Protein AF-K2BU28-F1 (afdb_monomer)

Solvent-accessible surface area (backbone atoms only — not comparable to full-atom values): 11019 Å² total; per-residue (Å²): 134,66,75,64,65,59,55,55,5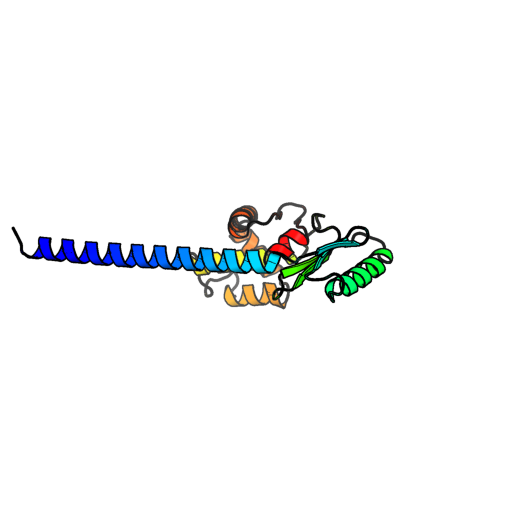3,55,52,56,52,52,52,53,50,52,52,52,49,52,53,50,53,53,50,51,51,52,49,49,53,53,50,54,51,52,61,69,57,73,50,58,45,76,45,76,57,87,79,24,47,34,37,28,72,44,95,83,32,69,60,54,60,50,45,51,52,51,49,64,51,56,76,71,51,91,73,90,78,64,40,53,47,70,43,85,89,75,74,29,34,37,34,26,51,25,82,53,72,40,70,40,78,77,58,56,48,59,58,53,49,52,49,53,51,50,36,36,74,73,63,80,46,55,58,78,37,62,44,84,91,47,92,49,31,35,51,60,42,52,50,37,32,69,78,66,59,36,57,68,57,46,50,51,51,38,61,74,66,29,48,70,52,50,46,52,55,46,29,68,73,67,72,40,67,66,43,71,58,98,63,32,31,33,22,46,37,41,62,49,68,78,106

Sequence (195 aa):
MSKSSILLGSLATIVIIELSLFLYLNTEELKRYKKESSLKNQFKTTENIGRMIVTAKTNDSRNIQVGEIINEYSKKIDGDLSIYYKDLTTDESIILEGDKKYYMASLYKIILTLFLLDEVEKGNITLDAQVGTSSAKLEFALEKIITESNNEYAEILADEYGWKAIERAMKEKLGIEFSFGEDLETSVKNIGTLF

Nearest PDB structures (foldseek):
  3cjm-assembly1_A  TM=9.203E-01  e=4.256E-04  Enterococcus faecalis V583
  6wjm-assembly1_A  TM=8.458E-01  e=1.105E-03  Desulfarculus baarsii DSM 2075
  5e43-assembly1_A  TM=8.333E-01  e=5.207E-03  Streptosporangium roseum DSM 43021
  4eqi-assembly2_B  TM=7.740E-01  e=2.006E-03  Serratia fonticola
  2osc-assembly1_A  TM=2.609E-01  e=3.460E+00  Homo sapiens

Secondary structure (DSSP, 8-state):
--HHHHHHHHHHHHHHHHHHHHHHHHHHHHHHHHHHHHHHGGG-EEEEETTEEEEESSTT-HHHHHHHHHHHHHTT-SS---EEEE-TTT--EEEESTT-EEE-GGGHHHHHHHHHHHHHHTTSS-TTSB-TTSS-BHHHHHHHHHHS--HHHHHHHHHHH-HHHHHHHHHHHH---B--STT-EEEHHHHHTT-

Radius of gyration: 23.86 Å; Cα contacts (8 Å, |Δi|>4): 210; chains: 1; bounding box: 78×47×54 Å

Foldseek 3Di:
DDPVVVVVVVVVVVVVVVVVVVVVVVVVVVVVVVVVVVVLQPQWDWDDDPQKTWTDNDPPDPRVVVLNVVSVVCVVDPDDDWDWDADPVSRIIMTHPQQDKAQCVLVCLVLLLVLVVVCCVVVVDHQQDDQQPDPDGNVVLNCCCPVVVDPVSSVSSCVVCDVVNSQVVSCVVQVADFHPPPRRMHGNNRVNSSD

Structure (mmCIF, N/CA/C/O backbone):
data_AF-K2BU28-F1
#
_entry.id   AF-K2BU28-F1
#
loop_
_atom_site.group_PDB
_atom_site.id
_atom_site.type_symbol
_atom_site.label_atom_id
_atom_site.label_alt_id
_atom_site.label_comp_id
_atom_site.label_asym_id
_atom_site.label_entity_id
_atom_site.label_seq_id
_atom_site.pdbx_PDB_ins_code
_atom_site.Cartn_x
_atom_site.Cartn_y
_atom_site.Cartn_z
_atom_site.occupancy
_atom_site.B_iso_or_equiv
_atom_site.auth_seq_id
_atom_site.auth_comp_id
_atom_site.auth_asym_id
_atom_site.auth_atom_id
_atom_site.pdbx_PDB_model_num
ATOM 1 N N . MET A 1 1 ? -56.024 27.474 -9.834 1.00 52.59 1 MET A N 1
ATOM 2 C CA . MET A 1 1 ? -54.661 26.932 -10.035 1.00 52.59 1 MET A CA 1
ATOM 3 C C . MET A 1 1 ? -53.663 27.971 -9.549 1.00 52.59 1 MET A C 1
ATOM 5 O O . MET A 1 1 ? -53.717 29.106 -10.003 1.00 52.59 1 MET A O 1
ATOM 9 N N . SER A 1 2 ? -52.867 27.622 -8.538 1.00 47.69 2 SER A N 1
ATOM 10 C CA . SER A 1 2 ? -51.963 28.534 -7.819 1.00 47.69 2 SER A CA 1
ATOM 11 C C . SER A 1 2 ? -50.754 28.918 -8.680 1.00 47.69 2 SER A C 1
ATOM 13 O O . SER A 1 2 ? -50.130 28.045 -9.275 1.00 47.69 2 SER A O 1
ATOM 15 N N . LYS A 1 3 ? -50.365 30.202 -8.694 1.00 48.50 3 LYS A N 1
ATOM 16 C CA . LYS A 1 3 ? -49.123 30.685 -9.335 1.00 48.50 3 LYS A CA 1
ATOM 17 C C . LYS A 1 3 ? -47.855 29.975 -8.818 1.00 48.50 3 LYS A C 1
ATOM 19 O O . LYS A 1 3 ? -46.840 30.005 -9.506 1.00 48.50 3 LYS A O 1
ATOM 24 N N . SER A 1 4 ? -47.905 29.302 -7.661 1.00 48.56 4 SER A N 1
ATOM 25 C CA . SER A 1 4 ? -46.750 28.572 -7.120 1.00 48.56 4 SER A CA 1
ATOM 26 C C . SER A 1 4 ? -46.411 27.290 -7.891 1.00 48.56 4 SER A C 1
ATOM 28 O O . SER A 1 4 ? -45.236 26.947 -7.976 1.00 48.56 4 SER A O 1
ATOM 30 N N . SER A 1 5 ? -47.380 26.615 -8.526 1.00 47.16 5 SER A N 1
ATOM 31 C CA . SER A 1 5 ? -47.105 25.374 -9.272 1.00 47.16 5 SER A CA 1
ATOM 32 C C . SER A 1 5 ? -46.390 25.618 -10.607 1.00 47.16 5 SER A C 1
ATOM 34 O O . SER A 1 5 ? -45.711 24.729 -11.108 1.00 47.16 5 SER A O 1
ATOM 36 N N . ILE A 1 6 ? -46.508 26.827 -11.169 1.00 51.84 6 ILE A N 1
ATOM 37 C CA . ILE A 1 6 ? -45.827 27.223 -12.414 1.00 51.84 6 ILE A CA 1
ATOM 38 C C . ILE A 1 6 ? -44.359 27.589 -12.131 1.00 51.84 6 ILE A C 1
ATOM 40 O O . ILE A 1 6 ? -43.476 27.187 -12.883 1.00 51.84 6 ILE A O 1
ATOM 44 N N . LEU A 1 7 ? -44.083 28.271 -11.011 1.00 48.97 7 LEU A N 1
ATOM 45 C CA . LEU A 1 7 ? -42.718 28.633 -10.597 1.00 48.97 7 LEU A CA 1
ATOM 46 C C . LEU A 1 7 ? -41.868 27.416 -10.188 1.00 48.97 7 LEU A C 1
ATOM 48 O O . LEU A 1 7 ? -40.687 27.349 -10.528 1.00 48.97 7 LEU A O 1
ATOM 52 N N . LEU A 1 8 ? -42.469 26.434 -9.508 1.00 49.41 8 LEU A N 1
ATOM 53 C CA . LEU A 1 8 ? -41.801 25.179 -9.138 1.00 49.41 8 LEU A CA 1
ATOM 54 C C . LEU A 1 8 ? -41.416 24.339 -10.367 1.00 49.41 8 LEU A C 1
ATOM 56 O O . LEU A 1 8 ? -40.322 23.779 -10.404 1.00 49.41 8 LEU A O 1
ATOM 60 N N . GLY A 1 9 ? -42.267 24.313 -11.400 1.00 51.88 9 GLY A N 1
ATOM 61 C CA . GLY A 1 9 ? -41.963 23.640 -12.666 1.00 51.88 9 GLY A CA 1
ATOM 62 C C . GLY A 1 9 ? -40.784 24.275 -13.410 1.00 51.88 9 GLY A C 1
ATOM 63 O O . GLY A 1 9 ? -39.911 23.562 -13.907 1.00 51.88 9 GLY A O 1
ATOM 64 N N . SER A 1 10 ? -40.699 25.612 -13.436 1.00 57.28 10 SER A N 1
ATOM 65 C CA . SER A 1 10 ? -39.573 26.310 -14.073 1.00 57.28 10 SER A CA 1
ATOM 66 C C . SER A 1 10 ? -38.248 26.124 -13.329 1.00 57.28 10 SER A C 1
ATOM 68 O O . SER A 1 10 ? -37.221 25.953 -13.978 1.00 57.28 10 SER A O 1
ATOM 70 N N . LEU A 1 11 ? -38.259 26.091 -11.989 1.00 55.50 11 LEU A N 1
ATOM 71 C CA . LEU A 1 11 ? -37.034 25.920 -11.199 1.00 55.50 11 LEU A CA 1
ATOM 72 C C . LEU A 1 11 ? -36.451 24.508 -11.352 1.00 55.50 11 LEU A C 1
ATOM 74 O O . LEU A 1 11 ? -35.255 24.354 -11.578 1.00 55.50 11 LEU A O 1
ATOM 78 N N . ALA A 1 12 ? -37.306 23.481 -11.290 1.00 59.84 12 ALA A N 1
ATOM 79 C CA . ALA A 1 12 ? -36.885 22.093 -11.475 1.00 59.84 12 ALA A CA 1
ATOM 80 C C . ALA A 1 12 ? -36.289 21.857 -12.873 1.00 59.84 12 ALA A C 1
ATOM 82 O O . ALA A 1 12 ? -35.307 21.135 -13.020 1.00 59.84 12 ALA A O 1
ATOM 83 N N . THR A 1 13 ? -36.841 22.518 -13.894 1.00 65.94 13 THR A N 1
ATOM 84 C CA . THR A 1 13 ? -36.337 22.412 -15.270 1.00 65.94 13 THR A CA 1
ATOM 85 C C . THR A 1 13 ? -34.951 23.050 -15.420 1.00 65.94 13 THR A C 1
ATOM 87 O O . THR A 1 13 ? -34.089 22.473 -16.076 1.00 65.94 13 THR A O 1
ATOM 90 N N . ILE A 1 14 ? -34.702 24.197 -14.774 1.00 73.12 14 ILE A N 1
ATOM 91 C CA . ILE A 1 14 ? -33.389 24.868 -14.792 1.00 73.12 14 ILE A CA 1
ATOM 92 C C . ILE A 1 14 ? -32.318 23.987 -14.130 1.00 73.12 14 ILE A C 1
ATOM 94 O O . ILE A 1 14 ? -31.264 23.772 -14.722 1.00 73.12 14 ILE A O 1
ATOM 98 N N . VAL A 1 15 ? -32.618 23.394 -12.969 1.00 69.81 15 VAL A N 1
ATOM 99 C CA . VAL A 1 15 ? -31.678 22.508 -12.254 1.00 69.81 15 VAL A CA 1
ATOM 100 C C . VAL A 1 15 ? -31.329 21.263 -13.078 1.00 69.81 15 VAL A C 1
ATOM 102 O O . VAL A 1 15 ? -30.169 20.860 -13.130 1.00 69.81 15 VAL A O 1
ATOM 105 N N . ILE A 1 16 ? -32.303 20.665 -13.772 1.00 73.25 16 ILE A N 1
ATOM 106 C CA . ILE A 1 16 ? -32.055 19.500 -14.640 1.00 73.25 16 ILE A CA 1
ATOM 107 C C . ILE A 1 16 ? -31.145 19.871 -15.819 1.00 73.25 16 ILE A C 1
ATOM 109 O O . ILE A 1 16 ? -30.272 19.083 -16.188 1.00 73.25 16 ILE A O 1
ATOM 113 N N . ILE A 1 17 ? -31.319 21.060 -16.402 1.00 76.38 17 ILE A N 1
ATOM 114 C CA . ILE A 1 17 ? -30.483 21.538 -17.512 1.00 76.38 17 ILE A CA 1
ATOM 115 C C . ILE A 1 17 ? -29.048 21.778 -17.037 1.00 76.38 17 ILE A C 1
ATOM 117 O O . ILE A 1 17 ? -28.119 21.313 -17.693 1.00 76.38 17 ILE A O 1
ATOM 121 N N . GLU A 1 18 ? -28.855 22.437 -15.891 1.00 72.19 18 GLU A N 1
ATOM 122 C CA . GLU A 1 18 ? -27.520 22.680 -15.330 1.00 72.19 18 GLU A CA 1
ATOM 123 C C . GLU A 1 18 ? -26.799 21.374 -14.983 1.00 72.19 18 GLU A C 1
ATOM 125 O O . GLU A 1 18 ? -25.634 21.205 -15.341 1.00 72.19 18 GLU A O 1
ATOM 130 N N . LEU A 1 19 ? -27.501 20.409 -14.378 1.00 68.38 19 LEU A N 1
ATOM 131 C CA . LEU A 1 19 ? -26.927 19.104 -14.054 1.00 68.38 19 LEU A CA 1
ATOM 132 C C . LEU A 1 19 ? -26.562 18.314 -15.320 1.00 68.38 19 LEU A C 1
ATOM 134 O O . LEU A 1 19 ? -25.496 17.705 -15.389 1.00 68.38 19 LEU A O 1
ATOM 138 N N . SER A 1 20 ? -27.411 18.362 -16.350 1.00 73.94 20 SER A N 1
ATOM 139 C CA . SER A 1 20 ? -27.146 17.710 -17.640 1.00 73.94 20 SER A CA 1
ATOM 140 C C . SER A 1 20 ? -25.949 18.338 -18.354 1.00 73.94 20 SER A C 1
ATOM 142 O O . SER A 1 20 ? -25.127 17.623 -18.924 1.00 73.94 20 SER A O 1
ATOM 144 N N . LEU A 1 21 ? -25.819 19.668 -18.293 1.00 71.25 21 LEU A N 1
ATOM 145 C CA . LEU A 1 21 ? -24.693 20.397 -18.872 1.00 71.25 21 LEU A CA 1
ATOM 146 C C . LEU A 1 21 ? -23.393 20.104 -18.110 1.00 71.25 21 LEU A C 1
ATOM 148 O O . LEU A 1 21 ? -22.367 19.854 -18.737 1.00 71.25 21 LEU A O 1
ATOM 152 N N . PHE A 1 22 ? -23.443 20.063 -16.776 1.00 71.69 22 PHE A N 1
ATOM 153 C CA . PHE A 1 22 ? -22.311 19.695 -15.924 1.00 71.69 22 PHE A CA 1
ATOM 154 C C . PHE A 1 22 ? -21.836 18.263 -16.199 1.00 71.69 22 PHE A C 1
ATOM 156 O O . PHE A 1 22 ? -20.642 18.030 -16.381 1.00 71.69 22 PHE A O 1
ATOM 163 N N . LEU A 1 23 ? -22.756 17.300 -16.300 1.00 65.38 23 LEU A N 1
ATOM 164 C CA . LEU A 1 23 ? -22.422 15.919 -16.659 1.00 65.38 23 LEU A CA 1
ATOM 165 C C . LEU A 1 23 ? -21.833 15.835 -18.075 1.00 65.38 23 LEU A C 1
ATOM 167 O O . LEU A 1 23 ? -20.822 15.167 -18.279 1.00 65.38 23 LEU A O 1
ATOM 171 N N . TYR A 1 24 ? -22.409 16.552 -19.043 1.00 73.19 24 TYR A N 1
ATOM 172 C CA . TYR A 1 24 ? -21.913 16.577 -20.419 1.00 73.19 24 TYR A CA 1
ATOM 173 C C . TYR A 1 24 ? -20.493 17.157 -20.518 1.00 73.19 24 TYR A C 1
ATOM 175 O O . TYR A 1 24 ? -19.617 16.535 -21.124 1.00 73.19 24 TYR A O 1
ATOM 183 N N . LEU A 1 25 ? -20.231 18.298 -19.873 1.00 66.44 25 LEU A N 1
ATOM 184 C CA . LEU A 1 25 ? -18.907 18.931 -19.854 1.00 66.44 25 LEU A CA 1
ATOM 185 C C . LEU A 1 25 ? -17.855 18.019 -19.214 1.00 66.44 25 LEU A C 1
ATOM 187 O O . LEU A 1 25 ? -16.800 17.806 -19.811 1.00 66.44 25 LEU A O 1
ATOM 191 N N . ASN A 1 26 ? -18.182 17.385 -18.083 1.00 67.81 26 ASN A N 1
ATOM 192 C CA . ASN A 1 26 ? -17.290 16.417 -17.443 1.00 67.81 26 ASN A CA 1
ATOM 193 C C . ASN A 1 26 ? -16.997 15.211 -18.351 1.00 67.81 26 ASN A C 1
ATOM 195 O O . ASN A 1 26 ? -15.861 14.742 -18.399 1.00 67.81 26 ASN A O 1
ATOM 199 N N . THR A 1 27 ? -17.978 14.714 -19.119 1.00 74.56 27 THR A N 1
ATOM 200 C CA . THR A 1 27 ? -17.728 13.602 -20.056 1.00 7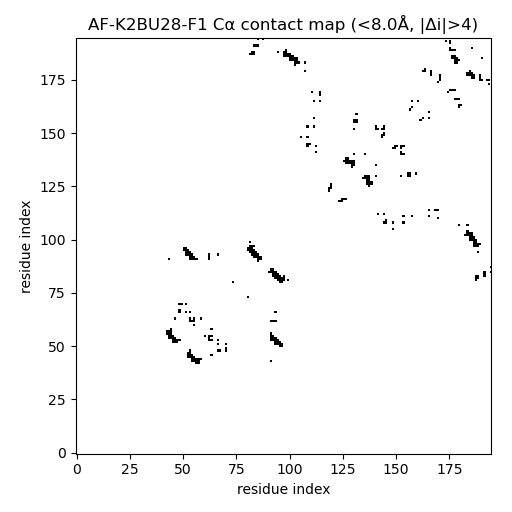4.56 27 THR A CA 1
ATOM 201 C C . THR A 1 27 ? -16.818 13.988 -21.221 1.00 74.56 27 THR A C 1
ATOM 203 O O . THR A 1 27 ? -16.007 13.166 -21.646 1.00 74.56 27 THR A O 1
ATOM 206 N N . GLU A 1 28 ? -16.910 15.216 -21.735 1.00 76.19 28 GLU A N 1
ATOM 207 C CA . GLU A 1 28 ? -16.036 15.694 -22.811 1.00 76.19 28 GLU A CA 1
ATOM 208 C C . GLU A 1 28 ? -14.610 15.969 -22.317 1.00 76.19 28 GLU A C 1
ATOM 210 O O . GLU A 1 28 ? -13.654 15.626 -23.016 1.00 76.19 28 GLU A O 1
ATOM 215 N N . GLU A 1 29 ? -14.437 16.495 -21.101 1.00 66.19 29 GLU A N 1
ATOM 216 C CA . GLU A 1 29 ? -13.114 16.609 -20.471 1.00 66.19 29 GLU A CA 1
ATOM 217 C C . GLU A 1 29 ? -12.482 15.236 -20.225 1.00 66.19 29 GLU A C 1
ATOM 219 O O . GLU A 1 29 ? -11.332 15.015 -20.607 1.00 66.19 29 GLU A O 1
ATOM 224 N N . LEU A 1 30 ? -13.248 14.264 -19.716 1.00 58.12 30 LEU A N 1
ATOM 225 C CA . LEU A 1 30 ? -12.803 12.873 -19.574 1.00 58.12 30 LEU A CA 1
ATOM 226 C C . LEU A 1 30 ? -12.412 12.245 -20.918 1.00 58.12 30 LEU A C 1
ATOM 228 O O . LEU A 1 30 ? -11.410 11.531 -20.999 1.00 58.12 30 LEU A O 1
ATOM 232 N N . LYS A 1 31 ? -13.167 12.506 -21.994 1.00 70.88 31 LYS A N 1
ATOM 233 C CA . LYS A 1 31 ? -12.821 12.033 -23.345 1.00 70.88 31 LYS A CA 1
ATOM 234 C C . LYS A 1 31 ? -11.555 12.701 -23.877 1.00 70.88 31 LYS A C 1
ATOM 236 O O . LYS A 1 31 ? -10.734 12.008 -24.478 1.00 70.88 31 LYS A O 1
ATOM 241 N N . ARG A 1 32 ? -11.371 14.009 -23.663 1.00 69.06 32 ARG A N 1
ATOM 242 C CA . ARG A 1 32 ? -10.143 14.726 -24.051 1.00 69.06 32 ARG A CA 1
ATOM 243 C C . ARG A 1 32 ? -8.936 14.213 -23.282 1.00 69.06 32 ARG A C 1
ATOM 245 O O . ARG A 1 32 ? -7.945 13.878 -23.917 1.00 69.06 32 ARG A O 1
ATOM 252 N N . TYR A 1 33 ? -9.054 14.039 -21.968 1.00 59.09 33 TYR A N 1
ATOM 253 C CA . TYR A 1 33 ? -7.995 13.478 -21.132 1.00 59.09 33 TYR A CA 1
ATOM 254 C C . TYR A 1 33 ? -7.608 12.062 -21.582 1.00 59.09 33 TYR A C 1
ATOM 256 O O . TYR A 1 33 ? -6.430 11.775 -21.796 1.00 59.09 33 TYR A O 1
ATOM 264 N N . LYS A 1 34 ? -8.594 11.189 -21.842 1.00 56.50 34 LYS A N 1
ATOM 265 C CA . LYS A 1 34 ? -8.347 9.839 -22.383 1.00 56.50 34 LYS A CA 1
ATOM 266 C C . LYS A 1 34 ? -7.694 9.869 -23.768 1.00 56.50 34 LYS A C 1
ATOM 268 O O . LYS A 1 34 ? -6.817 9.055 -24.037 1.00 56.50 34 LYS A O 1
ATOM 273 N N . LYS A 1 35 ? -8.087 10.801 -24.640 1.00 61.28 35 LYS A N 1
ATOM 274 C CA . LYS A 1 35 ? -7.522 10.954 -25.991 1.00 61.28 35 LYS A CA 1
ATOM 275 C C . LYS A 1 35 ? -6.098 11.524 -25.972 1.00 61.28 35 LYS A C 1
ATOM 277 O O . LYS A 1 35 ? -5.252 11.060 -26.727 1.00 61.28 35 LYS A O 1
ATOM 282 N N . GLU A 1 36 ? -5.806 12.495 -25.112 1.00 56.19 36 GLU A N 1
ATOM 283 C CA . GLU A 1 36 ? -4.451 13.035 -24.933 1.00 56.19 36 GLU A CA 1
ATOM 284 C C . GLU A 1 36 ? -3.514 12.018 -24.272 1.00 56.19 36 GLU A C 1
ATOM 286 O O . GLU A 1 36 ? -2.366 11.873 -24.695 1.00 56.19 36 GLU A O 1
ATOM 291 N N . SER A 1 37 ? -4.016 11.250 -23.301 1.00 53.41 37 SER A N 1
ATOM 292 C CA . SER A 1 37 ? -3.331 10.079 -22.743 1.00 53.41 37 SER A CA 1
ATOM 293 C C . SER A 1 37 ? -3.040 9.029 -23.826 1.00 53.41 37 SER A C 1
ATOM 295 O O . SER A 1 37 ? -1.902 8.575 -23.953 1.00 53.41 37 SER A O 1
ATOM 297 N N . SER A 1 38 ? -4.017 8.701 -24.684 1.00 48.56 38 SER A N 1
ATOM 298 C CA . SER A 1 38 ? -3.816 7.709 -25.749 1.00 48.56 38 SER A CA 1
ATOM 299 C C . SER A 1 38 ? -2.839 8.178 -26.833 1.00 48.56 38 SER A C 1
ATOM 301 O O . SER A 1 38 ? -2.113 7.356 -27.383 1.00 48.56 38 SER A O 1
ATOM 303 N N . LEU A 1 39 ? -2.791 9.480 -27.137 1.00 50.88 39 LEU A N 1
ATOM 304 C CA . LEU A 1 39 ? -1.839 10.063 -28.093 1.00 50.88 39 LEU A CA 1
ATOM 305 C C . LEU A 1 39 ? -0.412 10.143 -27.523 1.00 50.88 39 LEU A C 1
ATOM 307 O O . LEU A 1 39 ? 0.547 9.919 -28.256 1.00 50.88 39 LEU A O 1
ATOM 311 N N . LYS A 1 40 ? -0.241 10.388 -26.215 1.00 49.53 40 LYS A N 1
ATOM 312 C CA . LYS A 1 40 ? 1.076 10.301 -25.550 1.00 49.53 40 LYS A CA 1
ATOM 313 C C . LYS A 1 40 ? 1.600 8.864 -25.452 1.0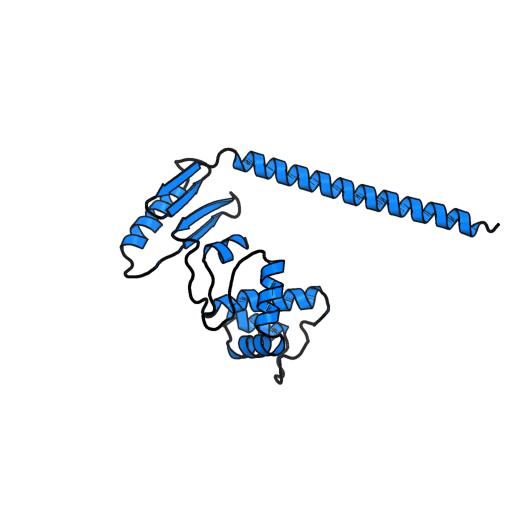0 49.53 40 LYS A C 1
ATOM 315 O O . LYS A 1 40 ? 2.810 8.661 -25.477 1.00 49.53 40 LYS A O 1
ATOM 320 N N . ASN A 1 41 ? 0.706 7.877 -25.399 1.00 50.38 41 ASN A N 1
ATOM 321 C CA . ASN A 1 41 ? 1.050 6.452 -25.393 1.00 50.38 41 ASN A CA 1
ATOM 322 C C . ASN A 1 41 ? 1.415 5.884 -26.778 1.00 50.38 41 ASN A C 1
ATOM 324 O O . ASN A 1 41 ? 1.790 4.719 -26.873 1.00 50.38 41 ASN A O 1
ATOM 328 N N . GLN A 1 42 ? 1.346 6.683 -27.848 1.00 48.66 42 GLN A N 1
ATOM 329 C CA . GLN A 1 42 ? 1.507 6.195 -29.222 1.00 48.66 42 GLN A CA 1
ATOM 330 C C . GLN A 1 42 ? 2.969 5.939 -29.648 1.00 48.66 42 GLN A C 1
ATOM 332 O O . GLN A 1 42 ? 3.198 5.388 -30.720 1.00 48.66 42 GLN A O 1
ATOM 337 N N . PHE A 1 43 ? 3.949 6.280 -28.803 1.00 54.50 43 PHE A N 1
ATOM 338 C CA . PHE A 1 43 ? 5.381 6.060 -29.056 1.00 54.50 43 PHE A CA 1
ATOM 339 C C . PHE A 1 43 ? 6.073 5.303 -27.920 1.00 54.50 43 PHE A C 1
ATOM 341 O O . PHE A 1 43 ? 7.245 5.532 -27.658 1.00 54.50 43 PHE A O 1
ATOM 348 N N . LYS A 1 44 ? 5.365 4.432 -27.198 1.00 60.19 44 LYS A N 1
ATOM 349 C CA . LYS A 1 44 ? 6.022 3.597 -26.192 1.00 60.19 44 LYS A CA 1
ATOM 350 C C . LYS A 1 44 ? 6.632 2.362 -26.849 1.00 60.19 44 LYS A C 1
ATOM 352 O O . LYS A 1 44 ? 5.925 1.590 -27.491 1.00 60.19 44 LYS A O 1
ATOM 357 N N . THR A 1 45 ? 7.936 2.185 -26.699 1.00 70.50 45 THR A N 1
ATOM 358 C CA . THR A 1 45 ? 8.628 0.943 -27.023 1.00 70.50 45 THR A CA 1
ATOM 359 C C . THR A 1 45 ? 8.640 0.049 -25.790 1.00 70.50 45 THR A C 1
ATOM 361 O O . THR A 1 45 ? 8.811 0.512 -24.659 1.00 70.50 45 THR A O 1
ATOM 364 N N . THR A 1 46 ? 8.390 -1.240 -26.006 1.00 77.25 46 THR A N 1
ATOM 365 C CA . THR A 1 46 ? 8.509 -2.262 -24.969 1.00 77.25 46 THR A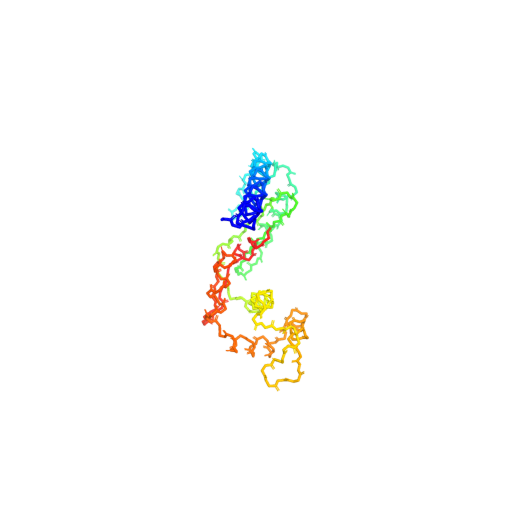 CA 1
ATOM 366 C C . THR A 1 46 ? 9.720 -3.117 -25.283 1.00 77.25 46 THR A C 1
ATOM 368 O O . THR A 1 46 ? 9.770 -3.759 -26.332 1.00 77.25 46 THR A O 1
ATOM 371 N N . GLU A 1 47 ? 10.679 -3.136 -24.369 1.00 76.81 47 GLU A N 1
ATOM 372 C CA . GLU A 1 47 ? 11.886 -3.942 -24.477 1.00 76.81 47 GLU A CA 1
ATOM 373 C C . GLU A 1 47 ? 11.908 -5.014 -23.390 1.00 76.81 47 GLU A C 1
ATOM 375 O O . GLU A 1 47 ? 11.563 -4.765 -22.233 1.00 76.81 47 GLU A O 1
ATOM 380 N N . ASN A 1 48 ? 12.317 -6.223 -23.775 1.00 80.12 48 ASN A N 1
ATOM 381 C CA . ASN A 1 48 ? 12.522 -7.323 -22.842 1.00 80.12 48 ASN A CA 1
ATOM 382 C C . ASN A 1 48 ? 14.014 -7.434 -22.528 1.00 80.12 48 ASN A C 1
ATOM 384 O O . ASN A 1 48 ? 14.804 -7.805 -23.397 1.00 80.12 48 ASN A O 1
ATOM 388 N N . ILE A 1 49 ? 14.393 -7.153 -21.282 1.00 74.81 49 ILE A N 1
ATOM 389 C CA . ILE A 1 49 ? 15.773 -7.268 -20.799 1.00 74.81 49 ILE A CA 1
ATOM 390 C C . ILE A 1 49 ? 15.824 -8.454 -19.830 1.00 74.81 49 ILE A C 1
ATOM 392 O O . ILE A 1 49 ? 15.541 -8.334 -18.639 1.00 74.81 49 ILE A O 1
ATOM 396 N N . GLY A 1 50 ? 16.125 -9.648 -20.345 1.00 79.88 50 GLY A N 1
ATOM 397 C CA . GLY A 1 50 ? 16.071 -10.879 -19.548 1.00 79.88 50 GLY A CA 1
ATOM 398 C C . GLY A 1 50 ? 14.641 -11.214 -19.100 1.00 79.88 50 GLY A C 1
ATOM 399 O O . GLY A 1 50 ? 13.787 -11.484 -19.939 1.00 79.88 50 GLY A O 1
ATOM 400 N N . ARG A 1 51 ? 14.384 -11.208 -17.781 1.00 81.69 51 ARG A N 1
ATOM 401 C CA . ARG A 1 51 ? 13.047 -11.426 -17.174 1.00 81.69 51 ARG A CA 1
ATOM 402 C C . ARG A 1 51 ? 12.243 -10.129 -16.979 1.00 81.69 51 ARG A C 1
ATOM 404 O O . ARG A 1 51 ? 11.193 -10.147 -16.339 1.00 81.69 51 ARG A O 1
ATOM 411 N N . MET A 1 52 ? 12.762 -9.002 -17.457 1.00 85.81 52 MET A N 1
ATOM 412 C CA . MET A 1 52 ? 12.214 -7.672 -17.212 1.00 85.81 52 MET A CA 1
ATOM 413 C C . MET A 1 52 ? 11.506 -7.117 -18.440 1.00 85.81 52 MET A C 1
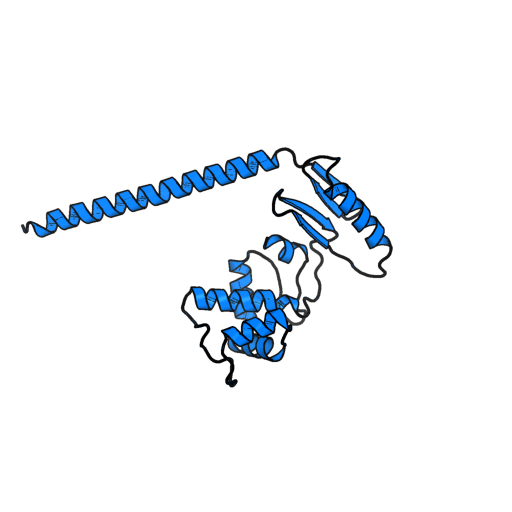ATOM 415 O O . MET A 1 52 ? 11.993 -7.273 -19.557 1.00 85.81 52 MET A O 1
ATOM 419 N N . ILE A 1 53 ? 10.407 -6.407 -18.203 1.00 84.44 53 ILE A N 1
ATOM 420 C CA . ILE A 1 53 ? 9.677 -5.631 -19.201 1.00 84.44 53 ILE A CA 1
ATOM 421 C C . ILE A 1 53 ? 9.947 -4.151 -18.929 1.00 84.44 53 ILE A C 1
ATOM 423 O O . ILE A 1 53 ? 9.596 -3.635 -17.866 1.00 84.44 53 ILE A O 1
ATOM 427 N N . VAL A 1 54 ? 10.553 -3.464 -19.893 1.00 84.56 54 VAL A N 1
ATOM 428 C CA . VAL A 1 54 ? 10.777 -2.016 -19.857 1.00 84.56 54 VAL A CA 1
ATOM 429 C C . VAL A 1 54 ? 9.844 -1.363 -20.863 1.00 84.56 54 VAL A C 1
ATOM 431 O O . VAL A 1 54 ? 9.850 -1.720 -22.035 1.00 84.56 54 VAL A O 1
ATOM 434 N N . THR A 1 55 ? 9.036 -0.410 -20.412 1.00 84.50 55 THR A N 1
ATOM 435 C CA . THR A 1 55 ? 8.212 0.436 -21.279 1.00 84.50 55 THR A CA 1
ATOM 436 C C . THR A 1 55 ? 8.780 1.845 -21.260 1.00 84.50 55 THR A C 1
ATOM 438 O O . THR A 1 55 ? 8.786 2.492 -20.214 1.00 84.50 55 THR A O 1
ATOM 441 N N . ALA A 1 56 ? 9.244 2.319 -22.412 1.00 81.56 56 ALA A N 1
ATOM 442 C CA . ALA A 1 56 ? 9.944 3.588 -22.573 1.00 81.56 56 ALA A CA 1
ATOM 443 C C . ALA A 1 56 ? 9.382 4.387 -23.755 1.00 81.56 56 ALA A C 1
ATOM 445 O O . ALA A 1 56 ? 8.779 3.818 -24.652 1.00 81.56 56 ALA A O 1
ATOM 446 N N . LYS A 1 57 ? 9.576 5.707 -23.796 1.00 78.38 57 LYS A N 1
ATOM 447 C CA . LYS A 1 57 ? 9.192 6.549 -24.948 1.00 78.38 57 LYS A CA 1
ATOM 448 C C . LYS A 1 57 ? 10.120 6.390 -26.153 1.00 78.38 57 LYS A C 1
ATOM 450 O O . LYS A 1 57 ? 9.733 6.695 -27.274 1.00 78.38 57 LYS A O 1
ATOM 455 N N . THR A 1 58 ? 11.369 6.009 -25.921 1.00 73.19 58 THR A N 1
ATOM 456 C CA . THR A 1 58 ? 12.382 5.796 -26.959 1.00 73.19 58 THR A CA 1
ATOM 457 C C . THR A 1 58 ? 13.377 4.738 -26.492 1.00 73.19 58 THR A C 1
ATOM 459 O O . THR A 1 58 ? 13.527 4.518 -25.289 1.00 73.19 58 THR A O 1
ATOM 462 N N . ASN A 1 59 ? 14.108 4.142 -27.438 1.00 65.69 59 ASN A N 1
ATOM 463 C CA . ASN A 1 59 ? 15.135 3.132 -27.151 1.00 65.69 59 ASN A CA 1
ATOM 464 C C . ASN A 1 59 ? 16.393 3.703 -26.459 1.00 65.69 59 ASN A C 1
ATOM 466 O O . ASN A 1 59 ? 17.196 2.954 -25.920 1.00 65.69 59 ASN A O 1
ATOM 470 N N . ASP A 1 60 ? 16.535 5.031 -26.414 1.00 65.44 60 ASP A N 1
ATOM 471 C CA . ASP A 1 60 ? 17.603 5.725 -25.677 1.00 65.44 60 ASP A CA 1
ATOM 472 C C . ASP A 1 60 ? 17.112 6.284 -24.327 1.00 65.44 60 ASP A C 1
ATOM 474 O O . ASP A 1 60 ? 17.778 7.113 -23.701 1.00 65.44 60 ASP A O 1
ATOM 478 N N . SER A 1 61 ? 15.913 5.892 -23.879 1.00 77.38 61 SER A N 1
ATOM 479 C CA . SER A 1 61 ? 15.349 6.382 -22.621 1.00 77.38 61 SER A CA 1
ATOM 480 C C . SER A 1 61 ? 16.234 5.992 -21.438 1.00 77.38 61 SER A C 1
ATOM 482 O O . SER A 1 61 ? 16.744 4.874 -21.342 1.00 77.38 61 SER A O 1
ATOM 484 N N . ARG A 1 62 ? 16.339 6.901 -20.462 1.00 83.44 62 ARG A N 1
ATOM 485 C CA . ARG A 1 62 ? 16.999 6.646 -19.173 1.00 83.44 62 ARG A CA 1
ATOM 486 C C . ARG A 1 62 ? 16.459 5.380 -18.497 1.00 83.44 62 ARG A C 1
ATOM 488 O O . ARG A 1 62 ? 17.203 4.713 -17.787 1.00 83.44 62 ARG A O 1
ATOM 495 N N . ASN A 1 63 ? 15.200 5.021 -18.746 1.00 83.38 63 ASN A N 1
ATOM 496 C CA . ASN A 1 63 ? 14.580 3.831 -18.168 1.00 83.38 63 ASN A CA 1
ATOM 497 C C . ASN A 1 63 ? 15.148 2.520 -18.719 1.00 83.38 63 ASN A C 1
ATOM 499 O O . ASN A 1 63 ? 15.185 1.539 -17.983 1.00 83.38 63 ASN A O 1
ATOM 503 N N . ILE A 1 64 ? 15.659 2.500 -19.953 1.00 84.00 64 ILE A N 1
ATOM 504 C CA . ILE A 1 64 ? 16.358 1.327 -20.498 1.00 84.00 64 ILE A CA 1
ATOM 505 C C . ILE A 1 64 ? 17.686 1.138 -19.764 1.00 84.00 64 ILE A C 1
ATOM 507 O O . ILE A 1 64 ? 17.942 0.058 -19.241 1.00 84.00 64 ILE A O 1
ATOM 511 N N . GLN A 1 65 ? 18.457 2.214 -19.579 1.00 85.50 65 GLN A N 1
ATOM 512 C CA . GLN A 1 65 ? 19.705 2.178 -18.803 1.00 85.50 65 GLN A CA 1
ATOM 513 C C . GLN A 1 65 ? 19.466 1.755 -17.343 1.00 85.50 65 GLN A C 1
ATOM 515 O O . GLN A 1 65 ? 20.216 0.956 -16.784 1.00 85.50 65 GLN A O 1
ATOM 520 N N . VAL A 1 66 ? 18.401 2.259 -16.708 1.00 87.31 66 VAL A N 1
ATOM 521 C CA . VAL A 1 66 ? 18.007 1.826 -15.355 1.00 87.31 66 VAL A CA 1
ATOM 522 C C . VAL A 1 66 ? 17.593 0.351 -15.353 1.00 87.31 66 VAL A C 1
ATOM 524 O O . VAL A 1 66 ? 17.978 -0.382 -14.442 1.00 87.31 66 VAL A O 1
ATOM 527 N N . GLY A 1 67 ? 16.867 -0.107 -16.375 1.00 87.81 67 GLY A N 1
ATOM 528 C CA . GLY A 1 67 ? 16.489 -1.509 -16.543 1.00 87.81 67 GLY A CA 1
ATOM 529 C C . GLY A 1 67 ? 17.700 -2.438 -16.653 1.00 87.81 67 GLY A C 1
ATOM 530 O O . GLY A 1 67 ? 17.753 -3.463 -15.975 1.00 87.81 67 GLY A O 1
ATOM 531 N N . GLU A 1 68 ? 18.723 -2.054 -17.416 1.00 87.62 68 GLU A N 1
ATOM 532 C CA . GLU A 1 68 ? 19.986 -2.797 -17.504 1.00 87.62 68 GLU A CA 1
ATOM 533 C C . GLU A 1 68 ? 20.695 -2.891 -16.146 1.00 87.62 68 GLU A C 1
ATOM 535 O O . GLU A 1 68 ? 21.104 -3.981 -15.741 1.00 87.62 68 GLU A O 1
ATOM 540 N N . ILE A 1 69 ? 20.776 -1.782 -15.399 1.00 90.62 69 ILE A N 1
ATOM 541 C CA . ILE A 1 69 ? 21.363 -1.759 -14.048 1.00 90.62 69 ILE A CA 1
ATOM 542 C C . ILE A 1 69 ? 20.609 -2.711 -13.114 1.00 90.62 69 ILE A C 1
ATOM 544 O O . ILE A 1 69 ? 21.235 -3.494 -12.394 1.00 90.62 69 ILE A O 1
ATOM 548 N N . ILE A 1 70 ? 19.273 -2.669 -13.132 1.00 90.94 70 ILE A N 1
ATOM 549 C CA . ILE A 1 70 ? 18.439 -3.555 -12.315 1.00 90.94 70 ILE A CA 1
ATOM 550 C C . ILE A 1 70 ? 18.665 -5.017 -12.714 1.00 90.94 70 ILE A C 1
ATOM 552 O O . ILE A 1 70 ? 18.816 -5.872 -11.842 1.00 90.94 70 ILE A O 1
ATOM 556 N N . ASN A 1 71 ? 18.727 -5.322 -14.012 1.00 88.62 71 ASN A N 1
ATOM 557 C CA . ASN A 1 71 ? 18.956 -6.679 -14.498 1.00 88.62 71 ASN A CA 1
ATOM 558 C C . ASN A 1 71 ? 20.323 -7.212 -14.044 1.00 88.62 71 ASN A C 1
ATOM 560 O O . ASN A 1 71 ? 20.398 -8.313 -13.499 1.00 88.62 71 ASN A O 1
ATOM 564 N N . GLU A 1 72 ? 21.392 -6.427 -14.188 1.00 91.06 72 GLU A N 1
ATOM 565 C CA . GLU A 1 72 ? 22.731 -6.811 -13.723 1.00 91.06 72 GLU A CA 1
ATOM 566 C C . GLU A 1 72 ? 22.813 -6.970 -12.203 1.00 91.06 72 GLU A C 1
ATOM 568 O O . GLU A 1 72 ? 23.512 -7.856 -11.705 1.00 91.06 72 GLU A O 1
ATOM 573 N N . TYR A 1 73 ? 22.089 -6.143 -11.449 1.00 90.56 73 TYR A N 1
ATOM 574 C CA . TYR A 1 73 ? 22.002 -6.288 -10.000 1.00 90.56 73 TYR A CA 1
ATOM 575 C C . TYR A 1 73 ? 21.227 -7.549 -9.597 1.00 90.56 73 TYR A C 1
ATOM 577 O O . TYR A 1 73 ? 21.679 -8.292 -8.728 1.00 90.56 73 TYR A O 1
ATOM 585 N N . SER A 1 74 ? 20.113 -7.847 -10.274 1.00 90.94 74 SER A N 1
ATOM 586 C CA . SER A 1 74 ? 19.264 -9.011 -9.978 1.00 90.94 74 SER A CA 1
ATOM 587 C C . SER A 1 74 ? 20.009 -10.343 -10.091 1.00 90.94 74 SER A C 1
ATOM 589 O O . SER A 1 74 ? 19.753 -11.257 -9.315 1.00 90.94 74 SER A O 1
ATOM 591 N N . LYS A 1 75 ? 20.993 -10.439 -10.996 1.00 90.25 75 LYS A N 1
ATOM 592 C CA . LYS A 1 75 ? 21.840 -11.632 -11.178 1.00 90.25 75 LYS A CA 1
ATOM 593 C C . LYS A 1 75 ? 22.751 -11.929 -9.983 1.00 90.25 75 LYS A C 1
ATOM 595 O O . LYS A 1 75 ? 23.318 -13.014 -9.916 1.00 90.25 75 LYS A O 1
ATOM 600 N N . LYS A 1 76 ? 22.948 -10.959 -9.084 1.00 94.00 76 LYS A N 1
ATOM 601 C CA . LYS A 1 76 ? 23.837 -11.065 -7.916 1.00 94.00 76 LYS A CA 1
ATOM 602 C C . LYS A 1 76 ? 23.090 -11.404 -6.628 1.00 94.00 76 LYS A C 1
ATOM 604 O O . LYS A 1 76 ? 23.742 -11.620 -5.611 1.00 94.00 76 LYS A O 1
ATOM 609 N N . ILE A 1 77 ? 21.758 -11.399 -6.651 1.00 92.88 77 ILE A N 1
ATOM 610 C CA . ILE A 1 77 ? 20.942 -11.725 -5.484 1.00 92.88 77 ILE A CA 1
ATOM 611 C C . ILE A 1 77 ? 20.761 -13.238 -5.408 1.00 92.88 77 ILE A C 1
ATOM 613 O O . ILE A 1 77 ? 20.289 -13.863 -6.354 1.00 92.88 77 ILE A O 1
ATOM 617 N N . ASP A 1 78 ? 21.122 -13.805 -4.260 1.00 92.88 78 ASP A N 1
ATOM 618 C CA . ASP A 1 78 ? 20.749 -15.167 -3.891 1.00 92.88 78 ASP A CA 1
ATOM 619 C C . ASP A 1 78 ? 19.343 -15.133 -3.278 1.00 92.88 78 ASP A C 1
ATOM 621 O O . ASP A 1 78 ? 19.166 -14.832 -2.096 1.00 92.88 78 ASP A O 1
ATOM 625 N N . GLY A 1 79 ? 18.333 -15.302 -4.132 1.00 91.50 79 GLY A N 1
ATOM 626 C CA . GLY A 1 79 ? 16.926 -15.254 -3.752 1.00 91.50 79 GLY A CA 1
ATOM 627 C C . GLY A 1 79 ? 16.023 -14.629 -4.812 1.00 91.50 79 GLY A C 1
ATOM 628 O O . GLY A 1 79 ? 16.415 -14.378 -5.953 1.00 91.50 79 GLY A O 1
ATOM 629 N N . ASP A 1 80 ? 14.785 -14.375 -4.404 1.00 92.00 80 ASP A N 1
ATOM 630 C CA . ASP A 1 80 ? 13.748 -13.826 -5.266 1.00 92.00 80 ASP A CA 1
ATOM 631 C C . ASP A 1 80 ? 13.715 -12.299 -5.206 1.00 92.00 80 ASP A C 1
ATOM 633 O O . ASP A 1 80 ? 13.602 -11.714 -4.130 1.00 92.00 80 ASP A O 1
ATOM 637 N N . LEU A 1 81 ? 13.731 -11.648 -6.372 1.00 93.50 81 LEU A N 1
ATOM 638 C CA . LEU A 1 81 ? 13.659 -10.194 -6.501 1.00 93.50 81 LEU A CA 1
ATOM 639 C C . LEU A 1 81 ? 12.602 -9.810 -7.533 1.00 93.50 81 LEU A C 1
ATOM 641 O O . LEU A 1 81 ? 12.742 -10.132 -8.712 1.00 93.50 81 LEU A O 1
ATOM 645 N N . SER A 1 82 ? 11.610 -9.042 -7.092 1.00 94.75 82 SER A N 1
ATOM 646 C CA . SER A 1 82 ? 10.637 -8.394 -7.969 1.00 94.75 82 SER A CA 1
ATOM 647 C C . SER A 1 82 ? 10.711 -6.885 -7.809 1.00 94.75 82 SER A C 1
ATOM 649 O O . SER A 1 82 ? 10.878 -6.380 -6.699 1.00 94.75 82 SER A O 1
ATOM 651 N N . ILE A 1 83 ? 10.594 -6.157 -8.917 1.00 94.19 83 ILE A N 1
ATOM 652 C CA . ILE A 1 83 ? 10.646 -4.694 -8.942 1.00 94.19 83 ILE A CA 1
ATOM 653 C C . ILE A 1 83 ? 9.518 -4.176 -9.823 1.00 94.19 83 ILE A C 1
ATOM 655 O O . ILE A 1 83 ? 9.305 -4.664 -10.931 1.00 94.19 83 ILE A O 1
ATOM 659 N N . TYR A 1 84 ? 8.834 -3.147 -9.335 1.00 93.75 84 TYR A N 1
ATOM 660 C CA . TYR A 1 84 ? 7.977 -2.297 -10.141 1.00 93.75 84 TYR A CA 1
ATOM 661 C C . TYR A 1 84 ? 8.442 -0.853 -9.977 1.00 93.75 84 TYR A C 1
ATOM 663 O O . TYR A 1 84 ? 8.509 -0.334 -8.864 1.00 93.75 84 TYR A O 1
ATOM 671 N N . TYR A 1 85 ? 8.770 -0.211 -11.087 1.00 91.62 85 TYR A N 1
ATOM 672 C CA . TYR A 1 85 ? 9.108 1.202 -11.162 1.00 91.62 85 TYR A CA 1
ATOM 673 C C . TYR A 1 85 ? 8.209 1.864 -12.197 1.00 91.62 85 TYR A C 1
ATOM 675 O O . TYR A 1 85 ? 7.972 1.295 -13.265 1.00 91.62 85 TYR A O 1
ATOM 683 N N . LYS A 1 86 ? 7.745 3.073 -11.887 1.00 89.25 86 LYS A N 1
ATOM 684 C CA . LYS A 1 86 ? 6.932 3.896 -12.774 1.00 89.25 86 LYS A CA 1
ATOM 685 C C . LYS A 1 86 ? 7.365 5.351 -12.661 1.00 89.25 86 LYS A C 1
ATOM 687 O O . LYS A 1 86 ? 7.443 5.895 -11.561 1.00 89.25 86 LYS A O 1
ATOM 692 N N . ASP A 1 87 ? 7.614 5.983 -13.797 1.00 88.00 87 ASP A N 1
ATOM 693 C CA . ASP A 1 87 ? 7.728 7.433 -13.880 1.00 88.00 87 ASP A CA 1
ATOM 694 C C . ASP A 1 87 ? 6.314 8.027 -13.938 1.00 88.00 87 ASP A C 1
ATOM 696 O O . ASP A 1 87 ? 5.578 7.827 -14.903 1.00 88.00 87 ASP A O 1
ATOM 700 N N . LEU A 1 88 ? 5.918 8.767 -12.901 1.00 87.44 88 LEU A N 1
ATOM 701 C CA . LEU A 1 88 ? 4.570 9.342 -12.798 1.00 87.44 88 LEU A CA 1
ATOM 702 C C . LEU A 1 88 ? 4.312 10.490 -13.793 1.00 87.44 88 LEU A C 1
ATOM 704 O O . LEU A 1 88 ? 3.165 10.865 -14.022 1.00 87.44 88 LEU A O 1
ATOM 708 N N . THR A 1 89 ? 5.360 11.057 -14.395 1.00 86.06 89 THR A N 1
ATOM 709 C CA . THR A 1 89 ? 5.258 12.138 -15.387 1.00 86.06 89 THR A CA 1
ATOM 710 C C . THR A 1 89 ? 5.107 11.582 -16.798 1.00 86.06 89 THR A C 1
ATOM 712 O O . THR A 1 89 ? 4.401 12.154 -17.635 1.00 86.06 89 THR A O 1
ATOM 715 N N . THR A 1 90 ? 5.816 10.493 -17.097 1.00 84.56 90 THR A N 1
ATOM 716 C CA . THR A 1 90 ? 5.884 9.926 -18.450 1.00 84.56 90 THR A CA 1
ATOM 717 C C . THR A 1 90 ? 5.085 8.644 -18.623 1.00 84.56 90 THR A C 1
ATOM 719 O O . THR A 1 90 ? 4.851 8.249 -19.769 1.00 84.56 90 THR A O 1
ATOM 722 N N . ASP A 1 91 ? 4.646 8.034 -17.521 1.00 85.56 91 ASP A N 1
ATOM 723 C CA . ASP A 1 91 ? 3.983 6.730 -17.467 1.00 85.56 91 ASP A CA 1
ATOM 724 C C . ASP A 1 91 ? 4.860 5.601 -18.053 1.00 85.56 91 ASP A C 1
ATOM 726 O O . ASP A 1 91 ? 4.368 4.564 -18.492 1.00 85.56 91 ASP A O 1
ATOM 730 N N . GLU A 1 92 ? 6.173 5.820 -18.132 1.00 89.31 92 GLU A N 1
ATOM 731 C CA . GLU A 1 92 ? 7.155 4.784 -18.449 1.00 89.31 92 GLU A CA 1
ATOM 732 C C . GLU A 1 92 ? 7.367 3.884 -17.226 1.00 89.31 92 GLU A C 1
ATOM 734 O O . GLU A 1 92 ? 7.236 4.333 -16.087 1.00 89.31 92 GLU A O 1
ATOM 739 N N . SER A 1 93 ? 7.706 2.614 -17.444 1.00 91.38 93 SER A N 1
ATOM 740 C CA . SER A 1 93 ? 7.788 1.638 -16.358 1.00 91.38 93 SER A CA 1
ATOM 741 C C . SER A 1 93 ? 8.887 0.608 -16.559 1.00 91.38 93 SER A C 1
ATOM 743 O O . SER A 1 93 ? 9.245 0.266 -17.685 1.00 91.38 93 SER A O 1
ATOM 745 N N . ILE A 1 94 ? 9.368 0.051 -15.453 1.00 92.88 94 ILE A N 1
ATOM 746 C CA . ILE A 1 94 ? 10.281 -1.089 -15.428 1.00 92.88 94 ILE A CA 1
ATOM 747 C C . ILE A 1 94 ? 9.672 -2.137 -14.503 1.00 92.88 94 ILE A C 1
ATOM 749 O O . ILE A 1 94 ? 9.386 -1.847 -13.342 1.00 92.88 94 ILE A O 1
ATOM 753 N N . ILE A 1 95 ? 9.460 -3.345 -15.019 1.00 94.12 95 ILE A N 1
ATOM 754 C CA . ILE A 1 95 ? 8.803 -4.430 -14.291 1.00 94.12 95 ILE A CA 1
ATOM 755 C C . ILE A 1 95 ? 9.685 -5.673 -14.352 1.00 94.12 95 ILE A C 1
ATOM 757 O O . ILE A 1 95 ? 9.910 -6.223 -15.425 1.00 94.12 95 ILE A O 1
ATOM 761 N N . LEU A 1 96 ? 10.147 -6.142 -13.197 1.00 94.19 96 LEU A N 1
ATOM 762 C CA . LEU A 1 96 ? 10.840 -7.415 -13.013 1.00 94.19 96 LEU A CA 1
ATOM 763 C C . LEU A 1 96 ? 9.960 -8.318 -12.147 1.00 94.19 96 LEU A C 1
ATOM 765 O O . LEU A 1 96 ? 9.647 -7.944 -11.021 1.00 94.19 96 LEU A O 1
ATOM 769 N N . GLU A 1 97 ? 9.557 -9.474 -12.682 1.00 93.06 97 GLU A N 1
ATOM 770 C CA . GLU A 1 97 ? 8.733 -10.480 -11.979 1.00 93.06 97 GLU A CA 1
ATOM 771 C C . GLU A 1 97 ? 7.473 -9.911 -11.293 1.00 93.06 97 GLU A C 1
ATOM 773 O O . GLU A 1 97 ? 7.045 -10.379 -10.245 1.00 93.06 97 GLU A O 1
ATOM 778 N N . GLY A 1 98 ? 6.846 -8.899 -11.902 1.00 93.56 98 GLY A N 1
ATOM 779 C CA . GLY A 1 98 ? 5.869 -8.045 -11.223 1.00 93.56 98 GLY A CA 1
ATOM 780 C C . GLY A 1 98 ? 4.662 -8.750 -10.596 1.00 93.56 98 GLY A C 1
ATOM 781 O O . GLY A 1 98 ? 4.133 -8.247 -9.611 1.00 93.56 98 GLY A O 1
ATOM 782 N N . ASP A 1 99 ? 4.238 -9.890 -11.144 1.00 95.12 99 ASP A N 1
ATOM 783 C CA . ASP A 1 99 ? 3.082 -10.669 -10.676 1.00 95.12 99 ASP A CA 1
ATOM 784 C C . ASP A 1 99 ? 3.428 -11.673 -9.555 1.00 95.12 99 ASP A C 1
ATOM 786 O O . ASP A 1 99 ? 2.530 -12.297 -8.982 1.00 95.12 99 ASP A O 1
ATOM 790 N N . LYS A 1 100 ? 4.714 -11.850 -9.223 1.00 95.06 100 LYS A N 1
ATOM 791 C CA . LYS A 1 100 ? 5.143 -12.749 -8.148 1.00 95.06 100 LYS A CA 1
ATOM 792 C C . LYS A 1 100 ? 4.662 -12.227 -6.795 1.00 95.06 100 LYS A C 1
ATOM 794 O O . LYS A 1 100 ? 4.776 -11.037 -6.496 1.00 95.06 100 LYS A O 1
ATOM 799 N N . LYS A 1 101 ? 4.104 -13.131 -5.987 1.00 95.25 101 LYS A N 1
ATOM 800 C CA . LYS A 1 101 ? 3.553 -12.814 -4.668 1.00 95.25 101 LYS A CA 1
ATOM 801 C C . LYS A 1 101 ? 4.601 -12.949 -3.570 1.00 95.25 101 LYS A C 1
ATOM 803 O O . LYS A 1 101 ? 5.437 -13.847 -3.617 1.00 95.25 101 LYS A O 1
ATOM 808 N N . TYR A 1 102 ? 4.509 -12.062 -2.589 1.00 95.19 102 TYR A N 1
ATOM 809 C CA . TYR A 1 102 ? 5.360 -12.005 -1.409 1.00 95.19 102 TYR A CA 1
ATOM 810 C C . TYR A 1 102 ? 4.516 -11.720 -0.172 1.00 95.19 102 TYR A C 1
ATOM 812 O O . TYR A 1 102 ? 3.523 -10.993 -0.256 1.00 95.19 102 TYR A O 1
ATOM 820 N N . TYR A 1 103 ? 4.980 -12.211 0.977 1.00 95.38 103 TYR A N 1
ATOM 821 C CA . TYR A 1 103 ? 4.510 -11.766 2.285 1.00 95.38 103 TYR A CA 1
ATOM 822 C C . TYR A 1 103 ? 4.695 -10.245 2.413 1.00 95.38 103 TYR A C 1
ATOM 824 O O . TYR A 1 103 ? 5.804 -9.727 2.266 1.00 95.38 103 TYR A O 1
ATOM 832 N N . MET A 1 104 ? 3.612 -9.522 2.688 1.00 93.94 104 MET A N 1
ATOM 833 C CA . MET A 1 104 ? 3.575 -8.058 2.753 1.00 93.94 104 MET A CA 1
ATOM 834 C C . MET A 1 104 ? 4.368 -7.489 3.927 1.00 93.94 104 MET A C 1
ATOM 836 O O . MET A 1 104 ? 4.731 -6.311 3.897 1.00 93.94 104 MET A O 1
ATOM 840 N N . ALA A 1 105 ? 4.614 -8.281 4.976 1.00 92.88 105 ALA A N 1
ATOM 841 C CA . ALA A 1 105 ? 5.120 -7.777 6.249 1.00 92.88 105 ALA A CA 1
ATOM 842 C C . ALA A 1 105 ? 4.313 -6.551 6.689 1.00 92.88 105 ALA A C 1
ATOM 844 O O . ALA A 1 105 ? 3.100 -6.644 6.759 1.00 92.88 105 ALA A O 1
ATOM 845 N N . SER A 1 106 ? 4.932 -5.398 6.949 1.00 96.00 106 SER A N 1
ATOM 846 C CA . SER A 1 106 ? 4.209 -4.188 7.375 1.00 96.00 106 SER A CA 1
ATOM 847 C C . SER A 1 106 ? 3.542 -3.397 6.245 1.00 96.00 106 SER A C 1
ATOM 849 O O . SER A 1 106 ? 2.880 -2.402 6.527 1.00 96.00 106 SER A O 1
ATOM 851 N N . LEU A 1 107 ? 3.652 -3.824 4.983 1.00 94.12 107 LEU A N 1
ATOM 852 C CA . LEU A 1 107 ? 3.071 -3.097 3.850 1.00 94.12 107 LEU A CA 1
ATOM 853 C C . LEU A 1 107 ? 1.535 -3.030 3.900 1.00 94.12 107 LEU A C 1
ATOM 855 O O . LEU A 1 107 ? 0.953 -2.052 3.431 1.00 94.12 107 LEU A O 1
ATOM 859 N N . TYR A 1 108 ? 0.872 -4.008 4.534 1.00 95.31 108 TYR A N 1
ATOM 860 C CA . TYR A 1 108 ? -0.588 -3.998 4.718 1.00 95.31 108 TYR A CA 1
ATOM 861 C C . TYR A 1 108 ? -1.094 -2.744 5.443 1.00 95.31 108 TYR A C 1
ATOM 863 O O . TYR A 1 108 ? -2.231 -2.329 5.225 1.00 95.31 108 TYR A O 1
ATOM 871 N N . LYS A 1 109 ? -0.249 -2.118 6.276 1.00 96.75 109 LYS A N 1
ATOM 872 C CA . LYS A 1 109 ? -0.588 -0.917 7.044 1.00 96.75 109 LYS A CA 1
ATOM 873 C C . LYS A 1 109 ? -0.984 0.251 6.146 1.00 96.75 109 LYS A C 1
ATOM 875 O O . LYS A 1 109 ? -1.858 1.020 6.519 1.00 96.75 109 LYS A O 1
ATOM 880 N N . ILE A 1 110 ? -0.423 0.340 4.936 1.00 95.75 110 ILE A N 1
ATOM 881 C CA . ILE A 1 110 ? -0.831 1.347 3.947 1.00 95.75 110 ILE A CA 1
ATOM 882 C C . ILE A 1 110 ? -2.292 1.126 3.542 1.00 95.75 110 ILE A C 1
ATOM 884 O O . ILE A 1 110 ? -3.086 2.062 3.548 1.00 95.75 110 ILE A O 1
ATOM 888 N N . ILE A 1 111 ? -2.666 -0.117 3.231 1.00 95.81 111 ILE A N 1
ATOM 889 C CA . ILE A 1 111 ? -4.032 -0.473 2.825 1.00 95.81 111 ILE A CA 1
ATOM 890 C C . ILE A 1 111 ? -5.014 -0.264 3.990 1.00 95.81 111 ILE A C 1
ATOM 892 O O . ILE A 1 111 ? -6.094 0.282 3.778 1.00 95.81 111 ILE A O 1
ATOM 896 N N . LEU A 1 112 ? -4.627 -0.636 5.216 1.00 97.75 112 LEU A N 1
ATOM 897 C CA . LEU A 1 112 ? -5.404 -0.369 6.432 1.00 97.75 112 LEU A CA 1
ATOM 898 C C . LEU A 1 112 ? -5.645 1.136 6.631 1.00 97.75 112 LEU A C 1
ATOM 900 O O . LEU A 1 112 ? -6.778 1.556 6.850 1.00 97.75 112 LEU A O 1
ATOM 904 N N . THR A 1 113 ? -4.601 1.961 6.530 1.00 97.94 113 THR A N 1
ATOM 905 C CA . THR A 1 113 ? -4.730 3.417 6.669 1.00 97.94 113 THR A CA 1
ATOM 906 C C . THR A 1 113 ? -5.620 4.009 5.579 1.00 97.94 113 THR A C 1
ATOM 908 O O . THR A 1 113 ? -6.466 4.844 5.886 1.00 97.94 113 THR A O 1
ATOM 911 N N . LEU A 1 114 ? -5.492 3.557 4.326 1.00 97.38 114 LEU A N 1
ATOM 912 C CA . LEU A 1 114 ? -6.366 3.996 3.232 1.00 97.38 114 LEU A CA 1
ATOM 913 C C . LEU A 1 114 ? -7.835 3.643 3.488 1.00 97.38 114 LEU A C 1
ATOM 915 O O . LEU A 1 114 ? -8.705 4.468 3.226 1.00 97.38 114 LEU A O 1
ATOM 919 N N . PHE A 1 115 ? -8.110 2.454 4.026 1.00 98.12 115 PHE A N 1
ATOM 920 C CA . PHE A 1 115 ? -9.458 2.060 4.427 1.00 98.12 115 PHE A CA 1
ATOM 921 C C . PHE A 1 115 ? -10.028 2.988 5.505 1.00 98.12 115 PHE A C 1
ATOM 923 O O . PHE A 1 115 ? -11.135 3.493 5.363 1.00 98.12 115 PHE A O 1
ATOM 930 N N . LEU A 1 116 ? -9.266 3.267 6.563 1.00 98.44 116 LEU A N 1
ATOM 931 C CA . LEU A 1 116 ? -9.736 4.121 7.658 1.00 98.44 116 LEU A CA 1
ATOM 932 C C . LEU A 1 116 ? -9.970 5.564 7.196 1.00 98.44 116 LEU A C 1
ATOM 934 O O . LEU A 1 116 ? -10.951 6.186 7.594 1.00 98.44 116 LEU A O 1
ATOM 938 N N . LEU A 1 117 ? -9.113 6.087 6.317 1.00 98.25 117 LEU A N 1
ATOM 939 C CA . LEU A 1 117 ? -9.315 7.404 5.710 1.00 98.25 117 LEU A CA 1
ATOM 940 C C . LEU A 1 117 ? -10.552 7.442 4.801 1.00 98.25 117 LEU A C 1
ATOM 942 O O . LEU A 1 117 ? -11.262 8.443 4.800 1.00 98.25 117 LEU A O 1
ATOM 946 N N . ASP A 1 118 ? -10.846 6.359 4.079 1.00 98.06 118 ASP A N 1
ATOM 947 C CA . ASP A 1 118 ? -12.075 6.225 3.287 1.00 98.06 118 ASP A CA 1
ATOM 948 C C . ASP A 1 118 ? -13.331 6.211 4.179 1.00 98.06 118 ASP A C 1
ATOM 950 O O . ASP A 1 118 ? -14.336 6.846 3.865 1.00 98.06 118 ASP A O 1
ATOM 954 N N . GLU A 1 119 ? -13.276 5.555 5.339 1.00 98.31 119 GLU A N 1
ATOM 955 C CA . GLU A 1 119 ? -14.376 5.576 6.311 1.00 98.31 119 GLU A CA 1
ATOM 956 C C . GLU A 1 119 ? -14.560 6.957 6.967 1.00 98.31 119 GLU A C 1
ATOM 958 O O . GLU A 1 119 ? -15.696 7.363 7.232 1.00 98.31 119 GLU A O 1
ATOM 963 N N . VAL A 1 120 ? -13.473 7.714 7.171 1.00 98.19 120 VAL A N 1
ATOM 964 C CA . VAL A 1 120 ? -13.538 9.130 7.579 1.00 98.19 120 VAL A CA 1
ATOM 965 C C . VAL A 1 120 ? -14.183 9.981 6.485 1.00 98.19 120 VAL A C 1
ATOM 967 O O . VAL A 1 120 ? -15.073 10.777 6.779 1.00 98.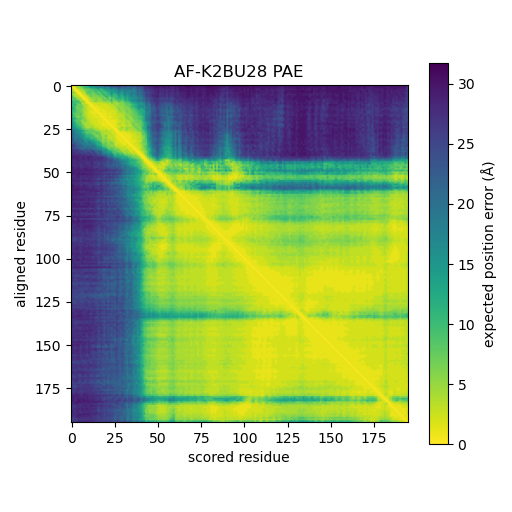19 120 VAL A O 1
ATOM 970 N N . GLU A 1 121 ? -13.774 9.811 5.224 1.00 97.88 121 GLU A N 1
ATOM 971 C CA . GLU A 1 121 ? -14.316 10.561 4.081 1.00 97.88 121 GLU A CA 1
ATOM 972 C C . GLU A 1 121 ? -15.824 10.322 3.905 1.00 97.88 121 GLU A C 1
ATOM 974 O O . GLU A 1 121 ? -16.583 11.261 3.659 1.00 97.88 121 GLU A O 1
ATOM 979 N N . LYS A 1 122 ? -16.282 9.081 4.108 1.00 97.69 122 LYS A N 1
ATOM 980 C CA . LYS A 1 122 ? -17.710 8.717 4.107 1.00 97.69 122 LYS A CA 1
ATOM 981 C C . LYS A 1 122 ? -18.483 9.238 5.323 1.00 97.69 122 LYS A C 1
ATOM 983 O O . LYS A 1 122 ? -19.712 9.190 5.318 1.00 97.69 122 LYS A O 1
ATOM 988 N N . GLY A 1 123 ? -17.792 9.712 6.361 1.00 97.75 123 GLY A N 1
ATOM 989 C CA . GLY A 1 123 ? -18.391 10.167 7.615 1.00 97.75 123 GLY A CA 1
ATOM 990 C C . GLY A 1 123 ? -18.839 9.039 8.549 1.00 97.75 123 GLY A C 1
ATOM 991 O O . GLY A 1 123 ? -19.618 9.293 9.467 1.00 97.75 123 GLY A O 1
ATOM 992 N N . ASN A 1 124 ? -18.365 7.807 8.335 1.00 97.69 124 ASN A N 1
ATOM 993 C CA . ASN A 1 124 ? -18.676 6.667 9.203 1.00 97.69 124 ASN A CA 1
ATOM 994 C C . ASN A 1 124 ? -17.905 6.741 10.527 1.00 97.69 124 ASN A C 1
ATOM 996 O O . ASN A 1 124 ? -18.399 6.285 11.558 1.00 97.69 124 ASN A O 1
ATOM 1000 N N . ILE A 1 125 ? -16.709 7.337 10.499 1.00 97.19 125 ILE A N 1
ATOM 1001 C CA . ILE A 1 125 ? -15.836 7.548 11.658 1.00 97.19 125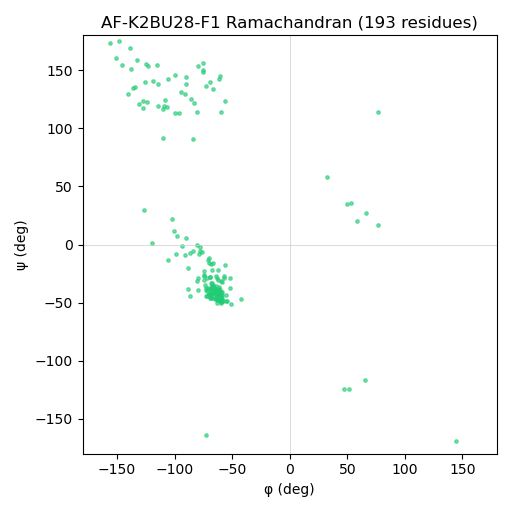 ILE A CA 1
ATOM 1002 C C . ILE A 1 125 ? -15.204 8.944 11.594 1.00 97.19 125 ILE A C 1
ATOM 1004 O O . ILE A 1 125 ? -15.293 9.634 10.579 1.00 97.19 125 ILE A O 1
ATOM 1008 N N . THR A 1 126 ? -14.562 9.385 12.675 1.00 98.06 126 THR A N 1
ATOM 1009 C CA . THR A 1 126 ? -13.855 10.674 12.721 1.00 98.06 126 THR A CA 1
ATOM 1010 C C . THR A 1 126 ? -12.406 10.478 13.148 1.00 98.06 126 THR A C 1
ATOM 1012 O O . THR A 1 126 ? -12.077 9.531 13.858 1.00 98.06 126 THR A O 1
ATOM 1015 N N . LEU A 1 127 ? -11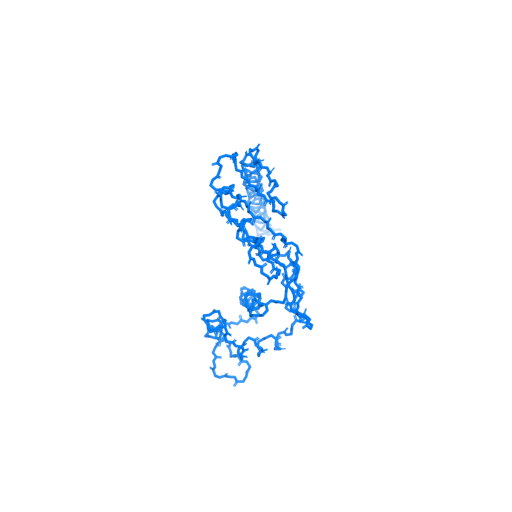.530 11.407 12.763 1.00 98.00 127 LEU A N 1
ATOM 1016 C CA . LEU A 1 127 ? -10.124 11.405 13.189 1.00 98.00 127 LEU A CA 1
ATOM 1017 C C . LEU A 1 127 ? -9.951 11.558 14.713 1.00 98.00 127 LEU A C 1
ATOM 1019 O O . LEU A 1 127 ? -8.936 11.141 15.270 1.00 98.00 127 LEU A O 1
ATOM 1023 N N . ASP A 1 128 ? -10.964 12.106 15.388 1.00 97.69 128 ASP A N 1
ATOM 1024 C CA . ASP A 1 128 ? -11.021 12.249 16.843 1.00 97.69 128 ASP A CA 1
ATOM 1025 C C . ASP A 1 128 ? -11.522 10.993 17.574 1.00 97.69 128 ASP A C 1
ATOM 1027 O O . ASP A 1 128 ? -11.521 10.975 18.808 1.00 97.69 128 ASP A O 1
ATOM 1031 N N . ALA A 1 129 ? -11.961 9.957 16.850 1.00 96.12 129 ALA A N 1
ATOM 1032 C CA . ALA A 1 129 ? -12.396 8.701 17.451 1.00 96.12 129 ALA A CA 1
ATOM 1033 C C . ALA A 1 129 ? -11.255 8.050 18.248 1.00 96.12 129 ALA A C 1
ATOM 1035 O O . ALA A 1 129 ? -10.086 8.150 17.877 1.00 96.12 129 ALA A O 1
ATOM 1036 N N . GLN A 1 130 ? -11.591 7.386 19.354 1.00 96.00 130 GLN A N 1
ATOM 1037 C CA . GLN A 1 130 ? -10.619 6.614 20.130 1.00 96.00 130 GLN A CA 1
ATOM 1038 C C . GLN A 1 130 ? -10.290 5.300 19.419 1.00 96.00 130 GLN A C 1
ATOM 1040 O O . GLN A 1 130 ? -11.149 4.729 18.754 1.00 96.00 130 GLN A O 1
ATOM 1045 N N . VAL A 1 131 ? -9.057 4.819 19.581 1.00 94.62 131 VAL A N 1
ATOM 1046 C CA . VAL A 1 131 ? -8.616 3.533 19.019 1.00 94.62 131 VAL A CA 1
ATOM 1047 C C . VAL A 1 131 ? -8.721 2.432 20.069 1.00 94.62 131 VAL A C 1
ATOM 1049 O O . VAL A 1 131 ? -7.986 2.452 21.061 1.00 94.62 131 VAL A O 1
ATOM 1052 N N . GLY A 1 132 ? -9.616 1.462 19.860 1.00 89.94 132 GLY A N 1
ATOM 1053 C CA . GLY A 1 132 ? -9.885 0.397 20.825 1.00 89.94 132 GLY A CA 1
ATOM 1054 C C . GLY A 1 132 ? -10.168 0.939 22.233 1.00 89.94 132 GLY A C 1
ATOM 1055 O O . GLY A 1 132 ? -11.046 1.774 22.437 1.00 89.94 132 GLY A O 1
ATOM 1056 N N . THR A 1 133 ? -9.401 0.473 23.223 1.00 87.50 133 THR A N 1
ATOM 1057 C CA . THR A 1 133 ? -9.475 0.952 24.618 1.00 87.50 133 THR A CA 1
ATOM 1058 C C . THR A 1 133 ? -8.402 1.992 24.965 1.00 87.50 133 THR A C 1
ATOM 1060 O O . THR A 1 133 ? -8.229 2.327 26.138 1.00 87.50 133 THR A O 1
ATOM 1063 N N . SER A 1 134 ? -7.633 2.463 23.980 1.00 87.31 134 SER A N 1
ATOM 1064 C CA . SER A 1 134 ? -6.579 3.462 24.176 1.00 87.31 134 SER A CA 1
ATOM 1065 C C . SER A 1 134 ? -7.163 4.863 24.381 1.00 87.31 134 SER A C 1
ATOM 1067 O O . SER A 1 134 ? -8.259 5.183 23.925 1.00 87.31 134 SER A O 1
ATOM 1069 N N . SER A 1 135 ? -6.399 5.743 25.034 1.00 90.31 135 SER A N 1
ATOM 1070 C CA . SER A 1 135 ? -6.688 7.183 25.051 1.00 90.31 135 SER A CA 1
ATOM 1071 C C . SER A 1 135 ? -6.258 7.894 23.761 1.00 90.31 135 SER A C 1
ATOM 1073 O O . SER A 1 135 ? -6.564 9.075 23.588 1.00 90.31 135 SER A O 1
ATOM 1075 N N . ALA A 1 136 ? -5.548 7.198 22.867 1.00 95.12 136 ALA A N 1
ATOM 1076 C CA . ALA A 1 136 ? -5.107 7.732 21.589 1.00 95.12 136 ALA A CA 1
ATOM 1077 C C . ALA A 1 136 ? -6.282 7.963 20.630 1.00 95.12 136 ALA A C 1
ATOM 1079 O O . ALA A 1 136 ? -7.194 7.142 20.518 1.00 95.12 136 ALA A O 1
ATOM 1080 N N . LYS A 1 137 ? -6.211 9.082 19.906 1.00 97.94 137 LYS A N 1
ATOM 1081 C CA . LYS A 1 137 ? -7.104 9.391 18.789 1.00 97.94 137 LYS A CA 1
ATOM 1082 C C . LYS A 1 137 ? -6.668 8.656 17.523 1.00 97.94 137 LYS A C 1
ATOM 1084 O O . LYS A 1 137 ? -5.474 8.402 17.343 1.00 97.94 137 LYS A O 1
ATOM 1089 N N . LEU A 1 138 ? -7.616 8.402 16.625 1.00 98.12 138 LEU A N 1
ATOM 1090 C CA . LEU A 1 138 ? -7.377 7.777 15.329 1.00 98.12 138 LEU A CA 1
ATOM 1091 C C . LEU A 1 138 ? -6.319 8.538 14.524 1.00 98.12 138 LEU A C 1
ATOM 1093 O O . LEU A 1 138 ? -5.414 7.907 13.997 1.00 98.12 138 LEU A O 1
ATOM 1097 N N . GLU A 1 139 ? -6.364 9.872 14.497 1.00 98.31 139 GLU A N 1
ATOM 1098 C CA . GLU A 1 139 ? -5.350 10.702 13.826 1.00 98.31 139 GLU A CA 1
ATOM 1099 C C . GLU A 1 139 ? -3.918 10.336 14.246 1.00 98.31 139 GLU A C 1
ATOM 1101 O O . GLU A 1 139 ? -3.066 10.038 13.408 1.00 98.31 139 GLU A O 1
ATOM 1106 N N . PHE A 1 140 ? -3.679 10.282 15.558 1.00 98.12 140 PHE A N 1
ATOM 1107 C CA . PHE A 1 140 ? -2.376 9.945 16.123 1.00 98.12 140 PHE A CA 1
ATOM 1108 C C . PHE A 1 140 ? -1.985 8.498 15.814 1.00 98.12 140 PHE A C 1
ATOM 1110 O O . PHE A 1 140 ? -0.837 8.217 15.472 1.00 98.12 140 PHE A O 1
ATOM 1117 N N . ALA A 1 141 ? -2.933 7.566 15.909 1.00 98.31 141 ALA A N 1
ATOM 1118 C CA . ALA A 1 141 ? -2.680 6.170 15.583 1.00 98.31 141 ALA A CA 1
ATOM 1119 C C . ALA A 1 141 ? -2.299 5.991 14.106 1.00 98.31 141 ALA A C 1
ATOM 1121 O O . ALA A 1 141 ? -1.311 5.319 13.818 1.00 98.31 141 ALA A O 1
ATOM 1122 N N . LEU A 1 142 ? -3.015 6.634 13.176 1.00 98.38 142 LEU A N 1
ATOM 1123 C CA . LEU A 1 142 ? -2.710 6.594 11.742 1.00 98.38 142 LEU A CA 1
ATOM 1124 C C . LEU A 1 142 ? -1.316 7.156 11.445 1.00 98.38 142 LEU A C 1
ATOM 1126 O O . LEU A 1 142 ? -0.563 6.551 10.681 1.00 98.38 142 LEU A O 1
ATOM 1130 N N . GLU A 1 143 ? -0.940 8.264 12.090 1.00 98.19 143 GLU A N 1
ATOM 1131 C CA . GLU A 1 143 ? 0.410 8.823 11.979 1.00 98.19 143 GLU A CA 1
ATOM 1132 C C . GLU A 1 143 ? 1.467 7.800 12.419 1.00 98.19 143 GLU A C 1
ATOM 1134 O O . GLU A 1 143 ? 2.423 7.546 11.684 1.00 98.19 143 GLU A O 1
ATOM 1139 N N . LYS A 1 144 ? 1.290 7.158 13.580 1.00 98.19 144 LYS A N 1
ATOM 1140 C CA . LYS A 1 144 ? 2.235 6.161 14.115 1.00 98.19 144 LYS A CA 1
ATOM 1141 C C . LYS A 1 144 ? 2.299 4.878 13.293 1.00 98.19 144 LYS A C 1
ATOM 1143 O O . LYS A 1 144 ? 3.377 4.303 13.135 1.00 98.19 144 LYS A O 1
ATOM 1148 N N . ILE A 1 145 ? 1.175 4.439 12.735 1.00 98.31 145 ILE A N 1
ATOM 1149 C CA . ILE A 1 145 ? 1.111 3.281 11.836 1.00 98.31 145 ILE A CA 1
ATOM 1150 C C . ILE A 1 145 ? 2.004 3.503 10.613 1.00 98.31 145 ILE A C 1
ATOM 1152 O O . ILE A 1 145 ? 2.709 2.582 10.210 1.00 98.31 145 ILE A O 1
ATOM 1156 N N . ILE A 1 146 ? 2.019 4.710 10.045 1.00 97.75 146 ILE A N 1
ATOM 1157 C CA . ILE A 1 146 ? 2.805 5.005 8.841 1.00 97.75 146 ILE A CA 1
ATOM 1158 C C . ILE A 1 146 ? 4.248 5.404 9.169 1.00 97.75 146 ILE A C 1
ATOM 1160 O O . ILE A 1 146 ? 5.176 4.925 8.520 1.00 97.75 146 ILE A O 1
ATOM 1164 N N . THR A 1 147 ? 4.461 6.262 10.167 1.00 97.62 147 THR A N 1
ATOM 1165 C CA . THR A 1 147 ? 5.789 6.832 10.467 1.00 97.62 147 THR A CA 1
ATOM 1166 C C . THR A 1 147 ? 6.690 5.891 11.259 1.00 97.62 147 THR A C 1
ATOM 1168 O O . THR A 1 147 ? 7.906 5.911 11.081 1.00 97.62 147 THR A O 1
ATOM 1171 N N . GLU A 1 148 ? 6.106 5.046 12.109 1.00 97.69 148 GLU A N 1
ATOM 1172 C CA . GLU A 1 148 ? 6.838 4.141 13.002 1.00 97.69 148 GLU A CA 1
ATOM 1173 C C . GLU A 1 148 ? 6.511 2.670 12.741 1.00 97.69 148 GLU A C 1
ATOM 1175 O O . GLU A 1 148 ? 7.032 1.792 13.426 1.00 97.69 148 GLU A O 1
ATOM 1180 N N . SER A 1 149 ? 5.651 2.376 11.757 1.00 97.38 149 SER A N 1
ATOM 1181 C CA . SER A 1 149 ? 5.169 1.017 11.501 1.00 97.38 149 SER A CA 1
ATOM 1182 C C . SER A 1 149 ? 4.567 0.374 12.761 1.00 97.38 149 SER A C 1
ATOM 1184 O O . SER A 1 149 ? 4.729 -0.828 12.986 1.00 97.38 149 SER A O 1
ATOM 1186 N N . ASN A 1 150 ? 3.890 1.170 13.599 1.00 97.88 150 ASN A N 1
ATOM 1187 C CA . ASN A 1 150 ? 3.385 0.730 14.898 1.00 97.88 150 ASN A CA 1
ATOM 1188 C C . ASN A 1 150 ? 2.402 -0.447 14.737 1.00 97.88 150 ASN A C 1
ATOM 1190 O O . ASN A 1 150 ? 1.332 -0.298 14.144 1.00 97.88 150 ASN A O 1
ATOM 1194 N N . ASN A 1 151 ? 2.791 -1.626 15.234 1.00 97.19 151 ASN A N 1
ATOM 1195 C CA . ASN A 1 151 ? 2.001 -2.852 15.095 1.00 97.19 151 ASN A CA 1
ATOM 1196 C C . ASN A 1 151 ? 0.763 -2.846 15.991 1.00 97.19 151 ASN A C 1
ATOM 1198 O O . ASN A 1 151 ? -0.292 -3.260 15.534 1.00 97.19 151 ASN A O 1
ATOM 1202 N N . GLU A 1 152 ? 0.869 -2.331 17.217 1.00 97.06 152 GLU A N 1
ATOM 1203 C CA . GLU A 1 152 ? -0.225 -2.353 18.194 1.00 97.06 152 GLU A CA 1
ATOM 1204 C C . GLU A 1 152 ? -1.457 -1.609 17.668 1.00 97.06 152 GLU A C 1
ATOM 1206 O O . GLU A 1 152 ? -2.545 -2.173 17.610 1.00 97.06 152 GLU A O 1
ATOM 1211 N N . TYR A 1 153 ? -1.288 -0.374 17.184 1.00 97.88 153 TYR A N 1
ATOM 1212 C CA . TYR A 1 153 ? -2.403 0.369 16.595 1.00 97.88 153 TYR A CA 1
ATOM 1213 C C . TYR A 1 153 ? -2.931 -0.278 15.315 1.00 97.88 153 TYR A C 1
ATOM 1215 O O . TYR A 1 153 ? -4.141 -0.287 15.092 1.00 97.88 153 TYR A O 1
ATOM 1223 N N . ALA A 1 154 ? -2.044 -0.815 14.472 1.00 97.69 154 ALA A N 1
ATOM 1224 C CA . ALA A 1 154 ? -2.455 -1.450 13.227 1.00 97.69 154 ALA A CA 1
ATOM 1225 C C . ALA A 1 154 ? -3.282 -2.718 13.475 1.00 97.69 154 ALA A C 1
ATOM 1227 O O . ALA A 1 154 ? -4.286 -2.924 12.804 1.00 97.69 154 ALA A O 1
ATOM 1228 N N . GLU A 1 155 ? -2.873 -3.555 14.427 1.00 96.38 155 GLU A N 1
ATOM 1229 C CA . GLU A 1 155 ? -3.570 -4.791 14.789 1.00 96.38 155 GLU A CA 1
ATOM 1230 C C . GLU A 1 155 ? -4.907 -4.492 15.467 1.00 96.38 155 GLU A C 1
ATOM 1232 O O . GLU A 1 155 ? -5.921 -5.022 15.025 1.00 96.38 155 GLU A O 1
ATOM 1237 N N . ILE A 1 156 ? -4.946 -3.56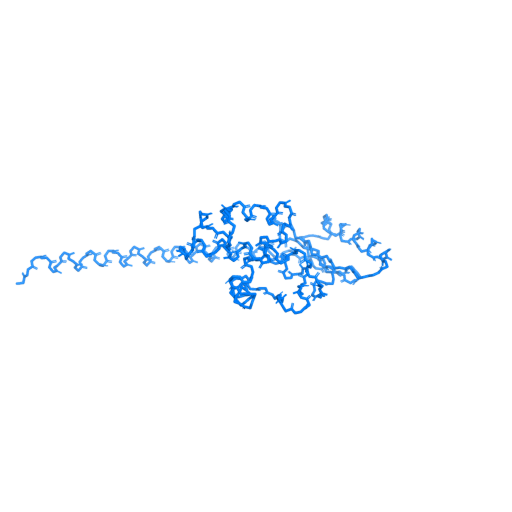6 16.437 1.00 97.44 156 ILE A N 1
ATOM 1238 C CA . ILE A 1 156 ? -6.198 -3.157 17.099 1.00 97.44 156 ILE A CA 1
ATOM 1239 C C . ILE A 1 156 ? -7.234 -2.704 16.066 1.00 97.44 156 ILE A C 1
ATOM 1241 O O . ILE A 1 156 ? -8.371 -3.167 16.089 1.00 97.44 156 ILE A O 1
ATOM 1245 N N . LEU A 1 157 ? -6.844 -1.828 15.136 1.00 97.81 157 LEU A N 1
ATOM 1246 C CA . LEU A 1 157 ? -7.759 -1.314 14.117 1.00 97.81 157 LEU A CA 1
ATOM 1247 C C . LEU A 1 157 ? -8.120 -2.382 13.076 1.00 97.81 157 LEU A C 1
ATOM 1249 O O . LEU A 1 157 ? -9.262 -2.446 12.627 1.00 97.81 157 LEU A O 1
ATOM 1253 N N . ALA A 1 158 ? -7.186 -3.246 12.683 1.00 96.94 158 ALA A N 1
ATOM 1254 C CA . ALA A 1 158 ? -7.493 -4.319 11.743 1.00 96.94 158 ALA A CA 1
ATOM 1255 C C . ALA A 1 158 ? -8.453 -5.365 12.340 1.00 96.94 158 ALA A C 1
ATOM 1257 O O . ALA A 1 158 ? -9.326 -5.869 11.628 1.00 96.94 158 ALA A O 1
ATOM 1258 N N . ASP A 1 159 ? -8.341 -5.644 13.638 1.00 96.56 159 ASP A N 1
ATOM 1259 C CA . ASP A 1 159 ? -9.258 -6.518 14.370 1.00 96.56 159 ASP A CA 1
ATOM 1260 C C . ASP A 1 159 ? -10.625 -5.856 14.580 1.00 96.56 159 ASP A C 1
ATOM 1262 O O . ASP A 1 159 ? -11.654 -6.490 14.341 1.00 96.56 159 ASP A O 1
ATOM 1266 N N . GLU A 1 160 ? -10.650 -4.576 14.961 1.00 96.19 160 GLU A N 1
ATOM 1267 C CA . GLU A 1 160 ? -11.878 -3.809 15.207 1.00 96.19 160 GLU A CA 1
ATOM 1268 C C . GLU A 1 160 ? -12.755 -3.705 13.951 1.00 96.19 160 GLU A C 1
ATOM 1270 O O . GLU A 1 160 ? -13.962 -3.949 14.008 1.00 96.19 160 GLU A O 1
ATOM 1275 N N . TYR A 1 161 ? -12.150 -3.399 12.801 1.00 96.12 161 TYR A N 1
ATOM 1276 C CA . TYR A 1 161 ? -12.867 -3.259 11.527 1.00 96.12 161 TYR A CA 1
ATOM 1277 C C . TYR A 1 161 ? -12.938 -4.570 10.735 1.00 96.12 161 TYR A C 1
ATOM 1279 O O . TYR A 1 161 ? -13.670 -4.668 9.748 1.00 96.12 161 TYR A O 1
ATOM 1287 N N . GLY A 1 162 ? -12.209 -5.594 11.177 1.00 97.06 162 GLY A N 1
ATOM 1288 C CA . GLY A 1 162 ? -12.180 -6.928 10.599 1.00 97.06 162 GLY A CA 1
ATOM 1289 C C . GLY A 1 162 ? -11.358 -7.025 9.311 1.00 97.06 162 GLY A C 1
ATOM 1290 O O . GLY A 1 162 ? -11.774 -6.577 8.241 1.00 97.06 162 GLY A O 1
ATOM 1291 N N . TRP A 1 163 ? -10.249 -7.766 9.371 1.00 96.25 163 TRP A N 1
ATOM 1292 C CA . TRP A 1 163 ? -9.336 -8.040 8.251 1.00 96.25 163 TRP A CA 1
ATOM 1293 C C . TRP A 1 163 ? -10.027 -8.358 6.918 1.00 96.25 163 TRP A C 1
ATOM 1295 O O . TRP A 1 163 ? -9.681 -7.801 5.877 1.00 96.25 163 TRP A O 1
ATOM 1305 N N . LYS A 1 164 ? -11.040 -9.234 6.926 1.00 96.25 164 LYS A N 1
ATOM 1306 C CA . LYS A 1 164 ? -11.750 -9.637 5.700 1.00 96.25 164 LYS A CA 1
ATOM 1307 C C . LYS A 1 164 ? -12.707 -8.579 5.159 1.00 96.25 164 LYS A C 1
ATOM 1309 O O . LYS A 1 164 ? -12.967 -8.577 3.955 1.00 96.25 164 LYS A O 1
ATOM 1314 N N . ALA A 1 165 ? -13.236 -7.706 6.013 1.00 96.25 165 ALA A N 1
ATOM 1315 C CA . ALA A 1 165 ? -14.045 -6.579 5.566 1.00 96.25 165 ALA A CA 1
ATOM 1316 C C . ALA A 1 165 ? -13.154 -5.525 4.898 1.00 96.25 165 ALA A C 1
ATOM 1318 O O . ALA A 1 165 ? -13.466 -5.100 3.786 1.00 96.25 165 ALA A O 1
ATOM 1319 N N . ILE A 1 166 ? -12.005 -5.216 5.511 1.00 97.62 166 ILE A N 1
ATOM 1320 C CA . ILE A 1 166 ? -10.997 -4.309 4.948 1.00 97.62 166 ILE A CA 1
ATOM 1321 C C . ILE A 1 166 ? -10.497 -4.839 3.599 1.00 97.62 166 ILE A C 1
ATOM 1323 O O . ILE A 1 166 ? -10.512 -4.112 2.609 1.00 97.62 166 ILE A O 1
ATOM 1327 N N . GLU A 1 167 ? -10.112 -6.121 3.532 1.00 96.81 167 GLU A N 1
ATOM 1328 C CA . GLU A 1 167 ? -9.632 -6.749 2.294 1.00 96.81 167 GLU A CA 1
ATOM 1329 C C . GLU A 1 167 ? -10.660 -6.608 1.164 1.00 96.81 167 GLU A C 1
ATOM 1331 O O . GLU A 1 167 ? -10.323 -6.172 0.066 1.00 96.81 167 GLU A O 1
ATOM 1336 N N . ARG A 1 168 ? -11.930 -6.931 1.435 1.00 96.50 168 ARG A N 1
ATOM 1337 C CA . ARG A 1 168 ? -13.002 -6.844 0.437 1.00 96.50 168 ARG A CA 1
ATOM 1338 C C . ARG A 1 168 ? -13.223 -5.410 -0.036 1.00 96.50 168 ARG A C 1
ATOM 1340 O O . ARG A 1 168 ? -13.250 -5.178 -1.242 1.00 96.50 168 ARG A O 1
ATOM 1347 N N . ALA A 1 169 ? -13.368 -4.475 0.902 1.00 96.50 169 ALA A N 1
ATOM 1348 C CA . ALA A 1 169 ? -13.636 -3.074 0.594 1.00 96.50 169 ALA A CA 1
ATOM 1349 C C . ALA A 1 169 ? -12.502 -2.460 -0.238 1.00 96.50 169 ALA A C 1
ATOM 1351 O O . ALA A 1 169 ? -12.748 -1.797 -1.245 1.00 96.50 169 ALA A O 1
ATOM 1352 N N . MET A 1 170 ? -11.252 -2.732 0.139 1.00 96.12 170 MET A N 1
ATOM 1353 C CA . MET A 1 170 ? -10.101 -2.131 -0.528 1.00 96.12 170 MET A CA 1
ATOM 1354 C C . MET A 1 170 ? -9.737 -2.821 -1.840 1.00 96.12 170 MET A C 1
ATOM 1356 O O . MET A 1 170 ? -9.272 -2.139 -2.745 1.00 96.12 170 MET A O 1
ATOM 1360 N N . LYS A 1 171 ? -10.006 -4.121 -2.017 1.00 95.50 171 LYS A N 1
ATOM 1361 C CA . LYS A 1 171 ? -9.914 -4.760 -3.343 1.00 95.50 171 LYS A CA 1
ATOM 1362 C C . LYS A 1 171 ? -10.841 -4.097 -4.352 1.00 95.50 171 LYS A C 1
ATOM 1364 O O . LYS A 1 171 ? -10.410 -3.757 -5.449 1.00 95.50 171 LYS A O 1
ATOM 1369 N N . GLU A 1 172 ? -12.098 -3.892 -3.966 1.00 93.19 172 GLU A N 1
ATOM 1370 C CA . GLU A 1 172 ? -13.096 -3.252 -4.822 1.00 93.19 172 GLU A CA 1
ATOM 1371 C C . GLU A 1 172 ? -12.711 -1.804 -5.143 1.00 93.19 172 GLU A C 1
ATOM 1373 O O . GLU A 1 172 ? -12.722 -1.405 -6.306 1.00 93.19 172 GLU A O 1
ATOM 1378 N N . LYS A 1 173 ? -12.314 -1.031 -4.125 1.00 93.56 173 LYS A N 1
ATOM 1379 C CA . LYS A 1 173 ? -11.981 0.389 -4.287 1.00 93.56 173 LYS A CA 1
ATOM 1380 C C . LYS A 1 173 ? -10.686 0.616 -5.068 1.00 93.56 173 LYS A C 1
ATOM 1382 O O . LYS A 1 173 ? -10.629 1.524 -5.892 1.00 93.56 173 LYS A O 1
ATOM 1387 N N . LEU A 1 174 ? -9.643 -0.167 -4.791 1.00 93.25 174 LEU A N 1
ATOM 1388 C CA . LEU A 1 174 ? -8.320 0.025 -5.389 1.00 93.25 174 LEU A CA 1
ATOM 1389 C C . LEU A 1 174 ? -8.152 -0.716 -6.719 1.00 93.25 174 LEU A C 1
ATOM 1391 O O . LEU A 1 174 ? -7.262 -0.373 -7.491 1.00 93.25 174 LEU A O 1
ATOM 1395 N N . GLY A 1 175 ? -8.970 -1.737 -6.991 1.00 93.81 175 GLY A N 1
ATOM 1396 C CA . GLY A 1 175 ? -8.849 -2.553 -8.199 1.00 93.81 175 GLY A CA 1
ATOM 1397 C C . GLY A 1 175 ? -7.564 -3.387 -8.252 1.00 93.81 175 GLY A C 1
ATOM 1398 O O . GLY A 1 175 ? -7.080 -3.686 -9.343 1.00 93.81 175 GLY A O 1
ATOM 1399 N N . ILE A 1 176 ? -6.997 -3.740 -7.092 1.00 92.69 176 ILE A N 1
ATOM 1400 C CA . ILE A 1 176 ? -5.758 -4.522 -6.972 1.00 92.69 176 ILE A CA 1
ATOM 1401 C C . ILE A 1 176 ? -5.977 -5.793 -6.151 1.00 92.69 176 ILE A C 1
ATOM 1403 O O . ILE A 1 176 ? -6.830 -5.840 -5.266 1.00 92.69 176 ILE A O 1
ATOM 1407 N N . GLU A 1 177 ? -5.157 -6.813 -6.400 1.00 93.44 177 GLU A N 1
ATOM 1408 C CA . GLU A 1 177 ? -5.203 -8.074 -5.657 1.00 93.44 177 GLU A CA 1
ATOM 1409 C C . GLU A 1 177 ? -4.213 -8.093 -4.483 1.00 93.44 177 GLU A C 1
ATOM 1411 O O . GLU A 1 177 ? -3.026 -7.809 -4.637 1.00 93.44 177 GLU A O 1
ATOM 1416 N N . PHE A 1 178 ? -4.684 -8.491 -3.304 1.00 94.31 178 PHE A N 1
ATOM 1417 C CA . PHE A 1 178 ? -3.868 -8.761 -2.114 1.00 94.31 178 PHE A CA 1
ATOM 1418 C C . PHE A 1 178 ? -4.617 -9.722 -1.176 1.00 94.31 178 PHE A C 1
ATOM 1420 O O . PHE A 1 178 ? -5.768 -10.069 -1.429 1.00 94.31 178 PHE A O 1
ATOM 1427 N N . SER A 1 179 ? -3.998 -10.200 -0.106 1.00 94.44 179 SER A N 1
ATOM 1428 C CA . SER A 1 179 ? -4.658 -11.053 0.887 1.00 94.44 179 SER A CA 1
ATOM 1429 C C . SER A 1 179 ? -4.271 -10.604 2.283 1.00 94.44 179 SER A C 1
ATOM 1431 O O . SER A 1 179 ? -3.096 -10.393 2.533 1.00 94.44 179 SER A O 1
ATOM 1433 N N . PHE A 1 180 ? -5.236 -10.495 3.194 1.00 92.50 180 PHE A N 1
ATOM 1434 C CA . PHE A 1 180 ? -4.995 -10.398 4.641 1.00 92.50 180 PHE A CA 1
ATOM 1435 C C . PHE A 1 180 ? -5.266 -11.741 5.343 1.00 92.50 180 PHE A C 1
ATOM 1437 O O . PHE A 1 180 ? -5.603 -11.785 6.521 1.00 92.50 180 PHE A O 1
ATOM 1444 N N . GLY A 1 181 ? -5.220 -12.851 4.595 1.00 83.31 181 GLY A N 1
ATOM 1445 C CA . GLY A 1 181 ? -5.229 -14.202 5.164 1.00 83.31 181 GLY A CA 1
ATOM 1446 C C . GLY A 1 181 ? -3.902 -14.565 5.837 1.00 83.31 181 GLY A C 1
ATOM 1447 O O . GLY A 1 181 ? -3.070 -13.695 6.077 1.00 83.31 181 GLY A O 1
ATOM 1448 N N . GLU A 1 182 ? -3.702 -15.861 6.089 1.00 74.38 182 GLU A N 1
ATOM 1449 C CA . GLU A 1 182 ? -2.520 -16.394 6.793 1.00 74.38 182 GLU A CA 1
ATOM 1450 C C . GLU A 1 182 ? -1.191 -15.908 6.195 1.00 74.38 182 GLU A C 1
ATOM 1452 O O . GLU A 1 182 ? -0.269 -15.566 6.930 1.00 74.38 182 GLU A O 1
ATOM 1457 N N . ASP A 1 183 ? -1.131 -15.781 4.870 1.00 77.44 183 ASP A N 1
ATOM 1458 C CA . ASP A 1 183 ? 0.106 -15.465 4.158 1.00 77.44 183 ASP A CA 1
ATOM 1459 C C . ASP A 1 183 ? 0.320 -13.962 3.893 1.00 77.44 183 ASP A C 1
ATOM 1461 O O . ASP A 1 183 ? 1.325 -13.596 3.293 1.00 77.44 183 ASP A O 1
ATOM 1465 N N . LEU A 1 184 ? -0.616 -13.081 4.287 1.00 87.81 184 LEU A N 1
ATOM 1466 C CA . LEU A 1 184 ? -0.595 -11.629 4.023 1.00 87.81 184 LEU A CA 1
ATOM 1467 C C . LEU A 1 184 ? 0.071 -11.235 2.682 1.00 87.81 184 LEU A C 1
ATOM 1469 O O . LEU A 1 184 ? 1.059 -10.507 2.672 1.00 87.81 184 LEU A O 1
ATOM 1473 N N . GLU A 1 185 ? -0.407 -11.726 1.538 1.00 94.12 185 GLU A N 1
ATOM 1474 C CA . GLU A 1 185 ? 0.354 -11.635 0.279 1.00 94.12 185 GLU A CA 1
ATOM 1475 C C . GLU A 1 185 ? -0.060 -10.501 -0.664 1.00 94.12 185 GLU A C 1
ATOM 1477 O O . GLU A 1 185 ? -1.245 -10.210 -0.842 1.00 94.12 185 GLU A O 1
ATOM 1482 N N . THR A 1 186 ? 0.914 -9.936 -1.379 1.00 95.38 186 THR A N 1
ATOM 1483 C CA . THR A 1 186 ? 0.682 -9.077 -2.552 1.00 95.38 186 THR A CA 1
ATOM 1484 C C . THR A 1 186 ? 1.814 -9.210 -3.571 1.00 95.38 186 THR A C 1
ATOM 1486 O O . THR A 1 186 ? 2.803 -9.895 -3.319 1.00 95.38 186 THR A O 1
ATOM 1489 N N . SER A 1 187 ? 1.680 -8.554 -4.724 1.00 95.88 187 SER A N 1
ATOM 1490 C CA . SER A 1 187 ? 2.734 -8.443 -5.736 1.00 95.88 187 SER A CA 1
ATOM 1491 C C . SER A 1 187 ? 3.188 -6.991 -5.899 1.00 95.88 187 SER A C 1
ATOM 1493 O O . SER A 1 187 ? 2.422 -6.053 -5.656 1.00 95.88 187 SER A O 1
ATOM 1495 N N . VAL A 1 188 ? 4.428 -6.783 -6.347 1.00 94.88 188 VAL A N 1
ATOM 1496 C CA . VAL A 1 188 ? 4.951 -5.424 -6.579 1.00 94.88 188 VAL A CA 1
ATOM 1497 C C . VAL A 1 188 ? 4.173 -4.692 -7.672 1.00 94.88 188 VAL A C 1
ATOM 1499 O O . VAL A 1 188 ? 4.044 -3.474 -7.610 1.00 94.88 188 VAL A O 1
ATOM 1502 N N . LYS A 1 189 ? 3.604 -5.419 -8.642 1.00 94.00 189 LYS A N 1
ATOM 1503 C CA . LYS A 1 189 ? 2.748 -4.841 -9.680 1.00 94.00 189 LYS A CA 1
ATOM 1504 C C . LYS A 1 189 ? 1.430 -4.338 -9.108 1.00 94.00 189 LYS A C 1
ATOM 1506 O O . LYS A 1 189 ? 1.064 -3.215 -9.417 1.00 94.00 189 LYS A O 1
ATOM 1511 N N . ASN A 1 190 ? 0.770 -5.109 -8.240 1.00 93.56 190 ASN A N 1
ATOM 1512 C CA . ASN A 1 190 ? -0.486 -4.686 -7.606 1.00 93.56 190 ASN A CA 1
ATOM 1513 C C . ASN A 1 190 ? -0.306 -3.388 -6.811 1.00 93.56 190 ASN A C 1
ATOM 1515 O O . ASN A 1 190 ? -1.113 -2.473 -6.921 1.00 93.56 190 ASN A O 1
ATOM 1519 N N . ILE A 1 191 ? 0.779 -3.278 -6.045 1.00 91.06 191 ILE A N 1
ATOM 1520 C CA . ILE A 1 191 ? 1.083 -2.051 -5.297 1.00 91.06 191 ILE A CA 1
ATOM 1521 C C . ILE A 1 191 ? 1.486 -0.921 -6.247 1.00 91.06 191 ILE A C 1
ATOM 1523 O O . ILE A 1 191 ? 1.033 0.211 -6.104 1.00 91.06 191 ILE A O 1
ATOM 1527 N N . GLY A 1 192 ? 2.310 -1.231 -7.244 1.00 89.69 192 GLY A N 1
ATOM 1528 C CA . GLY A 1 192 ? 2.799 -0.272 -8.223 1.00 89.69 192 GLY A CA 1
ATOM 1529 C C . GLY A 1 192 ? 1.709 0.375 -9.076 1.00 89.69 192 GLY A C 1
ATOM 1530 O O . GLY A 1 192 ? 1.855 1.531 -9.459 1.00 89.69 192 GLY A O 1
ATOM 1531 N N . THR A 1 193 ? 0.610 -0.334 -9.346 1.00 87.25 193 THR A N 1
ATOM 1532 C CA . THR A 1 193 ? -0.532 0.182 -10.118 1.00 87.25 193 THR A CA 1
ATOM 1533 C C . THR A 1 193 ? -1.437 1.140 -9.345 1.00 87.25 193 THR A C 1
ATOM 1535 O O . THR A 1 193 ? -2.338 1.719 -9.946 1.00 87.25 193 THR A O 1
ATOM 1538 N N . LEU A 1 194 ? -1.214 1.329 -8.039 1.00 84.56 194 LEU A N 1
ATOM 1539 C CA . LEU A 1 194 ? -1.925 2.347 -7.253 1.00 84.56 194 LEU A CA 1
ATOM 1540 C C . LEU A 1 194 ? -1.538 3.784 -7.646 1.00 84.56 194 LEU A C 1
ATOM 1542 O O . LEU A 1 194 ? -2.256 4.721 -7.299 1.00 84.56 194 LEU A O 1
ATOM 1546 N N . PHE A 1 195 ? -0.420 3.950 -8.358 1.00 78.31 195 PHE A N 1
ATOM 1547 C CA . PHE A 1 195 ? 0.135 5.221 -8.829 1.00 78.31 195 PHE A CA 1
ATOM 1548 C C . PHE A 1 195 ? 0.262 5.198 -10.357 1.00 78.31 195 PHE A C 1
ATOM 1550 O O . PHE A 1 195 ? 0.227 6.266 -11.011 1.00 78.31 195 PHE A O 1
#

pLDDT: mean 84.78, std 15.08, range [47.16, 98.44]

Mean predicted aligned error: 11.66 Å